Protein AF-A0A8H4XRW8-F1 (afdb_monomer_lite)

Foldseek 3Di:
DDDPDPDPPCCQVPNPPHDDDDPDDPVRVVVVVVVVVVLVCLLVVLVVVVVCQVVVAQAHALVVLVVSLVSVVPNPDDRPCSVVSVVLSVVVVVLLVLLCLQLPPVLVVCVVPVVVDDDDDPVVVVVVVVLQVSQALVVLVVSLVVVVVRRHDDVSNVSSVVLNVVVVVLVVVLVVQLVDPDDDLVVLVVSLVVVVVSSHDDVSSVVSVLVSQLNVLLVVLVVCVPDAAALVRLVVSLVSNVVSVNDCPDPSSVVSVVLNVVQVVLLVVLVVLLPDPDRPLVVLVVSLVCCRVGRYHPVSSVSSVVVNVVVVVVVVVVVVLVVQCPDPDPVSHDDPVD

Radius of gyration: 47.71 Å; chains: 1; bounding box: 120×35×150 Å

Sequence (338 aa):
MYDCCNEPLEQRMLGPNHTLRYRSTNDSLSALVQKIQDRARIPEAWTEKLDKVLEDEAKPQLKVLHSLLSEGEKIPYHLPGLQDLAAFVQRCDKWVEEANNYITRKQQNRRKNEKAWRKGTSKAAQLEERDRELRRVENIRTLLSEADILSFDCPQMAALKEKTHEIEKFRLEVHLALSSNVQSATQIEELVETSRNFNVDLPEVEKLETVLQQIKWREQSRAKRGQYLTLEDVHQFIQQGEELGLTDNDPDLAHFKELRRSGEAWEAKAKELISVEAVHYVQLEALSAQASRFPVSPETLAQVEVILTKQRDAQNHIRSLYERSKDANIRKRPSYKE

pLDDT: mean 85.48, std 10.42, range [47.16, 95.88]

Structure (mmCIF, N/CA/C/O backbone):
data_AF-A0A8H4XRW8-F1
#
_entry.id   AF-A0A8H4XRW8-F1
#
loop_
_atom_site.group_PDB
_atom_site.id
_atom_site.type_symbol
_atom_site.label_atom_id
_atom_site.label_alt_id
_atom_site.label_comp_id
_atom_site.label_asym_id
_atom_site.label_entity_id
_atom_site.label_seq_id
_atom_site.pdbx_PDB_ins_code
_atom_site.Cartn_x
_atom_site.Cartn_y
_atom_site.Cartn_z
_atom_site.occupancy
_atom_site.B_iso_or_equiv
_atom_site.auth_seq_id
_atom_site.auth_comp_id
_atom_site.auth_asym_id
_atom_site.auth_atom_id
_atom_site.pdbx_PDB_model_num
ATOM 1 N N . MET A 1 1 ? -39.623 -9.429 80.983 1.00 49.41 1 MET A N 1
ATOM 2 C CA . MET A 1 1 ? -39.524 -8.015 81.395 1.00 49.41 1 MET A CA 1
ATOM 3 C C . MET A 1 1 ? -39.526 -8.046 82.910 1.00 49.41 1 MET A C 1
ATOM 5 O O . MET A 1 1 ? -40.484 -8.561 83.464 1.00 49.41 1 MET A O 1
ATOM 9 N N . TYR A 1 2 ? -38.414 -7.706 83.558 1.00 58.88 2 TYR A N 1
ATOM 10 C CA . TYR A 1 2 ? -38.358 -7.698 85.020 1.00 58.88 2 TYR A CA 1
ATOM 11 C C . TYR A 1 2 ? -38.878 -6.349 85.501 1.00 58.88 2 TYR A C 1
ATOM 13 O O . TYR A 1 2 ? -38.337 -5.314 85.110 1.00 58.88 2 TYR A O 1
ATOM 21 N N . ASP A 1 3 ? -39.932 -6.370 86.309 1.00 70.81 3 ASP A N 1
ATOM 22 C CA . ASP A 1 3 ? -40.466 -5.165 86.925 1.00 70.81 3 ASP A CA 1
ATOM 23 C C . ASP A 1 3 ? -39.493 -4.696 88.013 1.00 70.81 3 ASP A C 1
ATOM 25 O O . ASP A 1 3 ? -39.137 -5.450 88.916 1.00 70.81 3 ASP A O 1
ATOM 29 N N . CYS A 1 4 ? -39.009 -3.458 87.892 1.00 74.81 4 CYS A N 1
ATOM 30 C CA . CYS A 1 4 ? -38.024 -2.890 88.816 1.00 74.81 4 CYS A CA 1
ATOM 31 C C . CYS A 1 4 ? -38.609 -2.547 90.198 1.00 74.81 4 CYS A C 1
ATOM 33 O O . CYS A 1 4 ? -37.853 -2.440 91.161 1.00 74.81 4 CYS A O 1
ATOM 35 N N . CYS A 1 5 ? -39.934 -2.394 90.301 1.00 78.38 5 CYS A N 1
ATOM 36 C CA . CYS A 1 5 ? -40.678 -2.120 91.530 1.00 78.38 5 CYS A CA 1
ATOM 37 C C . CYS A 1 5 ? -42.187 -2.395 91.332 1.00 78.38 5 CYS A C 1
ATOM 39 O O . CYS A 1 5 ? -42.640 -2.627 90.208 1.00 78.38 5 CYS A O 1
ATOM 41 N N . ASN A 1 6 ? -42.966 -2.322 92.418 1.00 78.56 6 ASN A N 1
ATOM 42 C CA . ASN A 1 6 ? -44.425 -2.528 92.432 1.00 78.56 6 ASN A CA 1
ATOM 43 C C . ASN A 1 6 ? -45.245 -1.252 92.126 1.00 78.56 6 ASN A C 1
ATOM 45 O O . ASN A 1 6 ? -46.442 -1.212 92.407 1.00 78.56 6 ASN A O 1
ATOM 49 N N . GLU A 1 7 ? -44.627 -0.192 91.598 1.00 80.88 7 GLU A N 1
ATOM 50 C CA . GLU A 1 7 ? -45.342 1.045 91.258 1.00 80.88 7 GLU A CA 1
ATOM 51 C C . GLU A 1 7 ? -46.248 0.875 90.018 1.00 80.88 7 GLU A C 1
ATOM 53 O O . GLU A 1 7 ? -45.964 0.057 89.130 1.00 80.88 7 GLU A O 1
ATOM 58 N N . PRO A 1 8 ? -47.345 1.649 89.905 1.00 81.38 8 PRO A N 1
ATOM 59 C CA . PRO A 1 8 ? -48.178 1.659 88.705 1.00 81.38 8 PRO A CA 1
ATOM 60 C C . PRO A 1 8 ? -47.360 2.036 87.457 1.00 81.38 8 PRO A C 1
ATOM 62 O O . PRO A 1 8 ? -46.381 2.777 87.531 1.00 81.38 8 PRO A O 1
ATOM 65 N N . LEU A 1 9 ? -47.759 1.509 86.293 1.00 78.75 9 LEU A N 1
ATOM 66 C CA . LEU A 1 9 ? -47.016 1.621 85.025 1.00 78.75 9 LEU A CA 1
ATOM 67 C C . LEU A 1 9 ? -46.605 3.069 84.695 1.00 78.75 9 LEU A C 1
ATOM 69 O O . LEU A 1 9 ? -45.474 3.304 84.281 1.00 78.75 9 LEU A O 1
ATOM 73 N N . GLU A 1 10 ? -47.494 4.035 84.930 1.00 78.69 10 GLU A N 1
ATOM 74 C CA . GLU A 1 10 ? -47.227 5.458 84.692 1.00 78.69 10 GLU A CA 1
ATOM 75 C C . GLU A 1 10 ? -46.072 5.993 85.550 1.00 78.69 10 GLU A C 1
ATOM 77 O O . GLU A 1 10 ? -45.191 6.673 85.029 1.00 78.69 10 GLU A O 1
ATOM 82 N N . GLN A 1 11 ? -46.005 5.630 86.836 1.00 78.12 11 GLN A N 1
ATOM 83 C CA . GLN A 1 11 ? -44.912 6.037 87.730 1.00 78.12 11 GLN A CA 1
ATOM 84 C C . GLN A 1 11 ? -43.590 5.326 87.397 1.00 78.12 11 GLN A C 1
ATOM 86 O O . GLN A 1 11 ? -42.517 5.915 87.524 1.00 78.12 11 GLN A O 1
ATOM 91 N N . ARG A 1 12 ? -43.650 4.102 86.859 1.00 75.94 12 ARG A N 1
ATOM 92 C CA . ARG A 1 12 ? -42.460 3.379 86.373 1.00 75.94 12 ARG A CA 1
ATOM 93 C C . ARG A 1 12 ? -41.896 3.937 85.067 1.00 75.94 12 ARG A C 1
ATOM 95 O O . ARG A 1 12 ? -40.693 3.849 84.841 1.00 75.94 12 ARG A O 1
ATOM 102 N N . MET A 1 13 ? -42.749 4.491 84.204 1.00 74.75 13 MET A N 1
ATOM 103 C CA . MET A 1 13 ? -42.349 5.028 82.897 1.00 74.75 13 MET A CA 1
ATOM 104 C C . MET A 1 13 ? -41.996 6.523 82.943 1.00 74.75 13 MET A C 1
ATOM 106 O O . MET A 1 13 ? -41.146 6.958 82.171 1.00 74.75 13 MET A O 1
ATOM 110 N N . LEU A 1 14 ? -42.644 7.301 83.821 1.00 78.31 14 LEU A N 1
ATOM 111 C CA . LEU A 1 14 ? -42.563 8.772 83.861 1.00 78.31 14 LEU A CA 1
ATOM 112 C C . LEU A 1 14 ? -42.177 9.340 85.241 1.00 78.31 14 LEU A C 1
ATOM 114 O O . LEU A 1 14 ? -42.082 10.557 85.396 1.00 78.31 14 LEU A O 1
ATOM 118 N N . GLY A 1 15 ? -41.987 8.493 86.257 1.00 77.69 15 GLY A N 1
ATOM 119 C CA . GLY A 1 15 ? -41.656 8.928 87.614 1.00 77.69 15 GLY A CA 1
ATOM 120 C C . GLY A 1 15 ? -40.193 9.368 87.787 1.00 77.69 15 GLY A C 1
ATOM 121 O O . GLY A 1 15 ? -39.314 8.940 87.039 1.00 77.69 15 GLY A O 1
ATOM 122 N N . PRO A 1 16 ? -39.895 10.183 88.815 1.00 77.50 16 PRO A N 1
ATOM 123 C CA . PRO A 1 16 ? -38.578 10.801 89.009 1.00 77.50 16 PRO A CA 1
ATOM 124 C C . PRO A 1 16 ? -37.474 9.828 89.465 1.00 77.50 16 PRO A C 1
ATOM 126 O O . PRO A 1 16 ? -36.297 10.171 89.391 1.00 77.50 16 PRO A O 1
ATOM 129 N N . ASN A 1 17 ? -37.836 8.625 89.929 1.00 80.31 17 ASN A N 1
ATOM 130 C CA . ASN A 1 17 ? -36.909 7.659 90.539 1.00 80.31 17 ASN A CA 1
ATOM 131 C C . ASN A 1 17 ? -36.501 6.504 89.605 1.00 80.31 17 ASN A C 1
ATOM 133 O O . ASN A 1 17 ? -35.812 5.579 90.035 1.00 80.31 17 ASN A O 1
ATOM 137 N N . HIS A 1 18 ? -36.907 6.542 88.332 1.00 77.31 18 HIS A N 1
ATOM 138 C CA . HIS A 1 18 ? -36.639 5.484 87.359 1.00 77.31 18 HIS A CA 1
ATOM 139 C C . HIS A 1 18 ? -35.757 5.998 86.218 1.00 77.31 18 HIS A C 1
ATOM 141 O O . HIS A 1 18 ? -35.935 7.105 85.718 1.00 77.31 18 HIS A O 1
ATOM 147 N N . THR A 1 19 ? -34.785 5.186 85.789 1.00 78.88 19 THR A N 1
ATOM 148 C CA . THR A 1 19 ? -33.910 5.514 84.653 1.00 78.88 19 THR A CA 1
ATOM 149 C C . THR A 1 19 ? -34.018 4.444 83.576 1.00 78.88 19 THR A C 1
ATOM 151 O O . THR A 1 19 ? -33.804 3.258 83.830 1.00 78.88 19 THR A O 1
ATOM 154 N N . LEU A 1 20 ? -34.339 4.861 82.349 1.00 78.31 20 LEU A N 1
ATOM 155 C CA . LEU A 1 20 ? -34.349 3.971 81.193 1.00 78.31 20 LEU A CA 1
ATOM 156 C C . LEU A 1 20 ? -32.928 3.837 80.644 1.00 78.31 20 LEU A C 1
ATOM 158 O O . LEU A 1 20 ? -32.381 4.768 80.057 1.00 78.31 20 LEU A O 1
ATOM 162 N N . ARG A 1 21 ? -32.338 2.652 80.799 1.00 82.25 21 ARG A N 1
ATOM 163 C CA . ARG A 1 21 ? -31.080 2.301 80.135 1.00 82.25 21 ARG A CA 1
ATOM 164 C C . ARG A 1 21 ? -31.392 1.551 78.852 1.00 82.25 21 ARG A C 1
ATOM 166 O O . ARG A 1 21 ? -31.743 0.375 78.891 1.00 82.25 21 ARG A O 1
ATOM 173 N N . TYR A 1 22 ? -31.255 2.226 77.721 1.00 83.44 22 TYR A N 1
ATOM 174 C CA . TYR A 1 22 ? -31.347 1.598 76.410 1.00 83.44 22 TYR A CA 1
ATOM 175 C C . TYR A 1 22 ? -29.963 1.525 75.762 1.00 83.44 22 TYR A C 1
ATOM 177 O O . TYR A 1 22 ? -29.087 2.349 76.017 1.00 83.44 22 TYR A O 1
ATOM 185 N N . ARG A 1 23 ? -29.760 0.504 74.926 1.00 89.25 23 ARG A N 1
ATOM 186 C CA . ARG A 1 23 ? -28.495 0.287 74.209 1.00 89.25 23 ARG A CA 1
ATOM 187 C C . ARG A 1 23 ? -28.361 1.180 72.970 1.00 89.25 23 ARG A C 1
ATOM 189 O O . ARG A 1 23 ? -27.250 1.553 72.609 1.00 89.25 23 ARG A O 1
ATOM 196 N N . SER A 1 24 ? -29.477 1.491 72.312 1.00 89.19 24 SER A N 1
ATOM 197 C CA . SER A 1 24 ? -29.525 2.222 71.040 1.00 89.19 24 SER A CA 1
ATOM 198 C C . SER A 1 24 ? -30.788 3.079 70.976 1.00 89.19 24 SER A C 1
ATOM 200 O O . SER A 1 24 ? -31.850 2.625 71.400 1.00 89.19 24 SER A O 1
ATOM 202 N N . THR A 1 25 ? -30.676 4.312 70.476 1.00 92.44 25 THR A N 1
ATOM 203 C CA . THR A 1 25 ? -31.840 5.168 70.200 1.00 92.44 25 THR A CA 1
ATOM 204 C C . THR A 1 25 ? -32.598 4.651 68.980 1.00 92.44 25 THR A C 1
ATOM 206 O O . THR A 1 25 ? -32.014 3.981 68.122 1.00 92.44 25 THR A O 1
ATOM 209 N N . ASN A 1 26 ? -33.874 5.018 68.852 1.00 91.31 26 ASN A N 1
ATOM 210 C CA . ASN A 1 26 ? -34.657 4.688 67.662 1.00 91.31 26 ASN A CA 1
ATOM 211 C C . ASN A 1 26 ? -34.016 5.257 66.380 1.00 91.31 26 ASN A C 1
ATOM 213 O O . ASN A 1 26 ? -33.908 4.549 65.386 1.00 91.31 26 ASN A O 1
ATOM 217 N N . ASP A 1 27 ? -33.472 6.477 66.434 1.00 94.00 27 ASP A N 1
ATOM 218 C CA . ASP A 1 27 ? -32.763 7.094 65.301 1.00 94.00 27 ASP A CA 1
ATOM 219 C C . ASP A 1 27 ? -31.518 6.299 64.890 1.00 94.00 27 ASP A C 1
ATOM 221 O O . ASP A 1 27 ? -31.265 6.096 63.703 1.00 94.00 27 ASP A O 1
ATOM 225 N N . SER A 1 28 ? -30.752 5.795 65.867 1.00 93.12 28 SER A N 1
ATOM 226 C CA . SER A 1 28 ? -29.572 4.970 65.586 1.00 93.12 28 SER A CA 1
ATOM 227 C C . SER A 1 28 ? -29.936 3.624 64.954 1.00 93.12 28 SER A C 1
ATOM 229 O O . SER A 1 28 ? -29.202 3.138 64.093 1.00 93.12 28 SER A O 1
ATOM 231 N N . LEU A 1 29 ? -31.083 3.048 65.334 1.00 93.62 29 LEU A N 1
ATOM 232 C CA . LEU A 1 29 ? -31.613 1.828 64.728 1.00 93.62 29 LEU A CA 1
ATOM 233 C C . LEU A 1 29 ? -32.075 2.088 63.293 1.00 93.62 29 LEU A C 1
ATOM 235 O O . LEU A 1 29 ? -31.667 1.356 62.396 1.00 93.62 29 LEU A O 1
ATOM 239 N N . SER A 1 30 ? -32.838 3.157 63.056 1.00 94.88 30 SER A N 1
ATOM 240 C CA . SER A 1 30 ? -33.273 3.556 61.711 1.00 94.88 30 SER A CA 1
ATOM 241 C C . SER A 1 30 ? -32.083 3.803 60.780 1.00 94.88 30 SER A C 1
ATOM 243 O O . SER A 1 30 ? -32.052 3.294 59.662 1.00 94.88 30 SER A O 1
ATOM 245 N N . ALA A 1 31 ? -31.051 4.504 61.259 1.00 95.19 31 ALA A N 1
ATOM 246 C CA . ALA A 1 31 ? -29.832 4.742 60.489 1.00 95.19 31 ALA A CA 1
ATOM 247 C C . ALA A 1 31 ? -29.057 3.447 60.182 1.00 95.19 31 ALA A C 1
ATOM 249 O O . ALA A 1 31 ? -28.462 3.321 59.111 1.00 95.19 31 ALA A O 1
ATOM 250 N N . LEU A 1 32 ? -29.045 2.479 61.105 1.00 94.75 32 LEU A N 1
ATOM 251 C CA . LEU A 1 32 ? -28.416 1.177 60.878 1.00 94.75 32 LEU A CA 1
ATOM 252 C C . LEU A 1 32 ? -29.187 0.355 59.839 1.00 94.75 32 LEU A C 1
ATOM 254 O O . LEU A 1 32 ? -28.570 -0.212 58.940 1.00 94.75 32 LEU A O 1
ATOM 258 N N . VAL A 1 33 ? -30.518 0.319 59.944 1.00 95.81 33 VAL A N 1
ATOM 259 C CA . VAL A 1 33 ? -31.386 -0.372 58.981 1.00 95.81 33 VAL A CA 1
ATOM 260 C C . VAL A 1 33 ? -31.193 0.208 57.586 1.00 95.81 33 VAL A C 1
ATOM 262 O O . VAL A 1 33 ? -30.964 -0.562 56.656 1.00 95.81 33 VAL A O 1
ATOM 265 N N . GLN A 1 34 ? -31.177 1.538 57.450 1.00 95.25 34 GLN A N 1
ATOM 266 C CA . GLN A 1 34 ? -30.945 2.189 56.162 1.00 95.25 34 GLN A CA 1
ATOM 267 C C . GLN A 1 34 ? -29.599 1.774 55.556 1.00 95.25 34 GLN A C 1
ATOM 269 O O . GLN A 1 34 ? -29.551 1.342 54.413 1.00 95.25 34 GLN A O 1
ATOM 274 N N . LYS A 1 35 ? -28.514 1.787 56.342 1.00 95.38 35 LYS A N 1
ATOM 275 C CA . LYS A 1 35 ? -27.188 1.352 55.863 1.00 95.38 35 LYS A CA 1
ATOM 276 C C . LYS A 1 35 ? -27.170 -0.098 55.377 1.00 95.38 35 LYS A C 1
ATOM 278 O O . LYS A 1 35 ? -26.479 -0.410 54.408 1.00 95.38 35 LYS A O 1
ATOM 283 N N . ILE A 1 36 ? -27.883 -0.991 56.064 1.00 95.00 36 ILE A N 1
ATOM 284 C CA . ILE A 1 36 ? -27.979 -2.402 55.668 1.00 95.00 36 ILE A CA 1
ATOM 285 C C . ILE A 1 36 ? -28.791 -2.528 54.378 1.00 95.00 36 ILE A C 1
ATOM 287 O O . ILE A 1 36 ? -28.358 -3.233 53.470 1.00 95.00 36 ILE A O 1
ATOM 291 N N . GLN A 1 37 ? -29.921 -1.825 54.276 1.00 94.62 37 GLN A N 1
ATOM 292 C CA . GLN A 1 37 ? -30.753 -1.799 53.073 1.00 94.62 37 GLN A CA 1
ATOM 293 C C . GLN A 1 37 ? -29.984 -1.249 51.868 1.00 94.62 37 GLN A C 1
ATOM 295 O O . GLN A 1 37 ? -29.964 -1.893 50.823 1.00 94.62 37 GLN A O 1
ATOM 300 N N . ASP A 1 38 ? -29.272 -0.132 52.030 1.00 93.31 38 ASP A N 1
ATOM 301 C CA . ASP A 1 38 ? -28.451 0.467 50.974 1.00 93.31 38 ASP A CA 1
ATOM 302 C C . ASP A 1 38 ? -27.386 -0.516 50.474 1.00 93.31 38 ASP A C 1
ATOM 304 O O . ASP A 1 38 ? -27.158 -0.632 49.272 1.00 93.31 38 ASP A O 1
ATOM 308 N N . ARG A 1 39 ? -26.748 -1.268 51.385 1.00 92.19 39 ARG A N 1
ATOM 309 C CA . ARG A 1 39 ? -25.746 -2.283 51.026 1.00 92.19 39 ARG A CA 1
ATOM 310 C C . ARG A 1 39 ? -26.374 -3.497 50.342 1.00 92.19 39 ARG A C 1
ATOM 312 O O . ARG A 1 39 ? -25.786 -4.013 49.394 1.00 92.19 39 ARG A O 1
ATOM 319 N N . ALA A 1 40 ? -27.528 -3.951 50.824 1.00 91.94 40 ALA A N 1
ATOM 320 C CA . ALA A 1 40 ? -28.250 -5.093 50.272 1.00 91.94 40 ALA A CA 1
ATOM 321 C C . ALA A 1 40 ? -28.805 -4.805 48.870 1.00 91.94 40 ALA A C 1
ATOM 323 O O . ALA A 1 40 ? -28.846 -5.712 48.049 1.00 91.94 40 ALA A O 1
ATOM 324 N N . ARG A 1 41 ? -29.152 -3.545 48.576 1.00 94.44 41 ARG A N 1
ATOM 325 C CA . ARG A 1 41 ? -29.683 -3.115 47.276 1.00 94.44 41 ARG A CA 1
ATOM 326 C C . ARG A 1 41 ? -28.618 -2.985 46.179 1.00 94.44 41 ARG A C 1
ATOM 328 O O . ARG A 1 41 ? -28.966 -2.853 45.013 1.00 94.44 41 ARG A O 1
ATOM 335 N N . ILE A 1 42 ? -27.321 -3.030 46.499 1.00 93.94 42 ILE A N 1
ATOM 336 C CA . ILE A 1 42 ? -26.246 -2.829 45.505 1.00 93.94 42 ILE A CA 1
ATOM 337 C C . ILE A 1 42 ? -26.359 -3.772 44.283 1.00 93.94 42 ILE A C 1
ATOM 339 O O . ILE A 1 42 ? -26.274 -3.264 43.165 1.00 93.94 42 ILE A O 1
ATOM 343 N N . PRO A 1 43 ? -26.564 -5.098 44.438 1.00 93.94 43 PRO A N 1
ATOM 344 C CA . PRO A 1 43 ? -26.755 -6.006 43.303 1.00 93.94 43 PRO A CA 1
ATOM 345 C C . PRO A 1 43 ? -27.981 -5.672 42.443 1.00 93.94 43 PRO A C 1
ATOM 347 O O . PRO A 1 43 ? -27.899 -5.681 41.216 1.00 93.94 43 PRO A O 1
ATOM 350 N N . GLU A 1 44 ? -29.107 -5.348 43.084 1.00 93.50 44 GLU A N 1
ATOM 351 C CA . GLU A 1 44 ? -30.359 -4.987 42.406 1.00 93.50 44 GLU A CA 1
ATOM 352 C C . GLU A 1 44 ? -30.183 -3.690 41.613 1.00 93.50 44 GLU A C 1
ATOM 354 O O . GLU A 1 44 ? -30.469 -3.650 40.423 1.00 93.50 44 GLU A O 1
ATOM 359 N N . ALA A 1 45 ? -29.600 -2.664 42.237 1.00 94.06 45 ALA A N 1
ATOM 360 C CA . ALA A 1 45 ? -29.334 -1.380 41.598 1.00 94.06 45 ALA A CA 1
ATOM 361 C C . ALA A 1 45 ? -28.369 -1.497 40.406 1.00 94.06 45 ALA A C 1
ATOM 363 O O . ALA A 1 45 ? -28.510 -0.769 39.425 1.00 94.06 45 ALA A O 1
ATOM 364 N N . TRP A 1 46 ? -27.383 -2.399 40.471 1.00 95.88 46 TRP A N 1
ATOM 365 C CA . TRP A 1 46 ? -26.502 -2.674 39.333 1.00 95.88 46 TRP A CA 1
ATOM 366 C C . TRP A 1 46 ? -27.256 -3.344 38.179 1.00 95.88 46 TRP A C 1
ATOM 368 O O . TRP A 1 46 ? -27.073 -2.949 37.030 1.00 95.88 46 TRP A O 1
ATOM 378 N N . THR A 1 47 ? -28.132 -4.304 38.486 1.00 93.56 47 THR A N 1
ATOM 379 C CA . THR A 1 47 ? -28.948 -5.008 37.482 1.00 93.56 47 THR A CA 1
ATOM 380 C C . THR A 1 47 ? -29.921 -4.040 36.806 1.00 93.56 47 THR A C 1
ATOM 382 O O . THR A 1 47 ? -29.914 -3.932 35.587 1.00 93.56 47 THR A O 1
ATOM 385 N N . GLU A 1 48 ? -30.642 -3.226 37.589 1.00 93.88 48 GLU A N 1
ATOM 386 C CA . GLU A 1 48 ? -31.515 -2.155 37.079 1.00 93.88 48 GLU A CA 1
ATOM 387 C C . GLU A 1 48 ? -30.751 -1.188 36.160 1.00 93.88 48 GLU A C 1
ATOM 389 O O . GLU A 1 48 ? -31.268 -0.734 35.141 1.00 93.88 48 GLU A O 1
ATOM 394 N N . LYS A 1 49 ? -29.501 -0.859 36.511 1.00 93.75 49 LYS A N 1
ATOM 395 C CA . LYS A 1 49 ? -28.651 0.018 35.699 1.00 93.75 49 LYS A CA 1
ATOM 396 C C . LYS A 1 49 ? -28.223 -0.649 34.390 1.00 93.75 49 LYS A C 1
ATOM 398 O O . LYS A 1 49 ? -28.174 0.039 33.373 1.00 93.75 49 LYS A O 1
ATOM 403 N N . LEU A 1 50 ? -27.897 -1.943 34.408 1.00 93.19 50 LEU A N 1
ATOM 404 C CA . LEU A 1 50 ? -27.567 -2.707 33.205 1.00 93.19 50 LEU A CA 1
ATOM 405 C C . LEU A 1 50 ? -28.771 -2.773 32.263 1.00 93.19 50 LEU A C 1
ATOM 407 O O . LEU A 1 50 ? -28.639 -2.392 31.103 1.00 93.19 50 LEU A O 1
ATOM 411 N N . ASP A 1 51 ? -29.931 -3.180 32.775 1.00 92.06 51 ASP A N 1
ATOM 412 C CA . ASP A 1 51 ? -31.165 -3.297 31.995 1.00 92.06 51 ASP A CA 1
ATOM 413 C C . ASP A 1 51 ? -31.533 -1.955 31.366 1.00 92.06 51 ASP A C 1
ATOM 415 O O . ASP A 1 51 ? -31.744 -1.868 30.160 1.00 92.06 51 ASP A O 1
ATOM 419 N N . LYS A 1 52 ? -31.466 -0.876 32.151 1.00 93.31 52 LYS A N 1
ATOM 420 C CA . LYS A 1 52 ? -31.730 0.472 31.653 1.00 93.31 52 LYS A CA 1
ATOM 421 C C . LYS A 1 52 ? -30.798 0.882 30.511 1.00 93.31 52 LYS A C 1
ATOM 423 O O . LYS A 1 52 ? -31.254 1.475 29.543 1.00 93.31 52 LYS A O 1
ATOM 428 N N . VAL A 1 53 ? -29.500 0.581 30.600 1.00 92.12 53 VAL A N 1
ATOM 429 C CA . VAL A 1 53 ? -28.549 0.895 29.517 1.00 92.12 53 VAL A CA 1
ATOM 430 C C . VAL A 1 53 ? -28.875 0.105 28.248 1.00 92.12 53 VAL A C 1
ATOM 432 O O . VAL A 1 53 ? -28.764 0.652 27.154 1.00 92.12 53 VAL A O 1
ATOM 435 N N . LEU A 1 54 ? -29.288 -1.156 28.385 1.00 89.38 54 LEU A N 1
ATOM 436 C CA . LEU A 1 54 ? -29.657 -2.007 27.253 1.00 89.38 54 LEU A CA 1
ATOM 437 C C . LEU A 1 54 ? -31.018 -1.629 26.637 1.00 89.38 54 LEU A C 1
ATOM 439 O O . LEU A 1 54 ? -31.216 -1.834 25.441 1.00 89.38 54 LEU A O 1
ATOM 443 N N . GLU A 1 55 ? -31.941 -1.080 27.428 1.00 90.44 55 GLU A N 1
ATOM 444 C CA . GLU A 1 55 ? -33.245 -0.583 26.968 1.00 90.44 55 GLU A CA 1
ATOM 445 C C . GLU A 1 55 ? -33.151 0.801 26.305 1.00 90.44 55 GLU A C 1
ATOM 447 O O . GLU A 1 55 ? -33.765 1.023 25.260 1.00 90.44 55 GLU A O 1
ATOM 452 N N . ASP A 1 56 ? -32.382 1.723 26.896 1.00 89.50 56 ASP A N 1
ATOM 453 C CA . ASP A 1 56 ? -32.257 3.107 26.421 1.00 89.50 56 ASP A CA 1
ATOM 454 C C . ASP A 1 56 ? -31.391 3.202 25.146 1.00 89.50 56 ASP A C 1
ATOM 456 O O . ASP A 1 56 ? -31.662 4.025 24.266 1.00 89.50 56 ASP A O 1
ATOM 460 N N . GLU A 1 57 ? -30.350 2.367 25.018 1.00 85.62 57 GLU A N 1
ATOM 461 C CA . GLU A 1 57 ? -29.401 2.405 23.901 1.00 85.62 57 GLU A CA 1
ATOM 462 C C . GLU A 1 57 ? -29.341 1.064 23.156 1.00 85.62 57 GLU A C 1
ATOM 464 O O . GLU A 1 57 ? -28.752 0.097 23.624 1.00 85.62 57 GLU A O 1
ATOM 469 N N . ALA A 1 58 ? -29.844 1.023 21.914 1.00 83.88 58 ALA A N 1
ATOM 470 C CA . ALA A 1 58 ? -29.730 -0.166 21.055 1.00 83.88 58 ALA A CA 1
ATOM 471 C C . ALA A 1 58 ? -28.270 -0.532 20.703 1.00 83.88 58 ALA A C 1
ATOM 473 O O . ALA A 1 58 ? -27.976 -1.671 20.342 1.00 83.88 58 ALA A O 1
ATOM 474 N N . LYS A 1 59 ? -27.356 0.445 20.769 1.00 88.38 59 LYS A N 1
ATOM 475 C CA . LYS A 1 59 ? -25.907 0.275 20.591 1.00 88.38 59 LYS A CA 1
ATOM 476 C C . LYS A 1 59 ? -25.186 0.997 21.731 1.00 88.38 59 LYS A C 1
ATOM 478 O O . LYS A 1 59 ? -24.738 2.127 21.530 1.00 88.38 59 LYS A O 1
ATOM 483 N N . PRO A 1 60 ? -25.097 0.383 22.922 1.00 91.56 60 PRO A N 1
ATOM 484 C CA . PRO A 1 60 ? -24.482 1.021 24.070 1.00 91.56 60 PRO A CA 1
ATOM 485 C C . PRO A 1 60 ? -23.007 1.326 23.809 1.00 91.56 60 PRO A C 1
ATOM 487 O O . PRO A 1 60 ? -22.283 0.548 23.173 1.00 91.56 60 PRO A O 1
ATOM 490 N N . GLN A 1 61 ? -22.539 2.458 24.332 1.00 93.69 61 GLN A N 1
ATOM 491 C CA . GLN A 1 61 ? -21.128 2.824 24.221 1.00 93.69 61 GLN A CA 1
ATOM 492 C C . GLN A 1 61 ? -20.241 1.811 24.957 1.00 93.69 61 GLN A C 1
ATOM 494 O O . GLN A 1 61 ? -20.433 1.542 26.146 1.00 93.69 61 GLN A O 1
ATOM 499 N N . LEU A 1 62 ? -19.178 1.330 24.302 1.00 93.88 62 LEU A N 1
ATOM 500 C CA . LEU A 1 62 ? -18.245 0.355 24.885 1.00 93.88 62 LEU A CA 1
ATOM 501 C C . LEU A 1 62 ? -17.651 0.827 26.224 1.00 93.88 62 LEU A C 1
ATOM 503 O O . LEU A 1 62 ? -17.450 0.040 27.146 1.00 93.88 62 LEU A O 1
ATOM 507 N N . LYS A 1 63 ? -17.431 2.138 26.375 1.00 94.44 63 LYS A N 1
ATOM 508 C CA . LYS A 1 63 ? -16.949 2.740 27.627 1.00 94.44 63 LYS A CA 1
ATOM 509 C C . LYS A 1 63 ? -17.935 2.566 28.792 1.00 94.44 63 LYS A C 1
ATOM 511 O O . LYS A 1 63 ? -17.500 2.372 29.926 1.00 94.44 63 LYS A O 1
ATOM 516 N N . VAL A 1 64 ? -19.239 2.645 28.525 1.00 94.44 64 VAL A N 1
ATOM 517 C CA . VAL A 1 64 ? -20.290 2.451 29.537 1.00 94.44 64 VAL A CA 1
ATOM 518 C C . VAL A 1 64 ? -20.331 0.986 29.965 1.00 94.44 64 VAL A C 1
ATOM 520 O O . VAL A 1 64 ? -20.352 0.707 31.162 1.00 94.44 64 VAL A O 1
ATOM 523 N N . LEU A 1 65 ? -20.231 0.058 29.010 1.00 94.06 65 LEU A N 1
ATOM 524 C CA . LEU A 1 65 ? -20.173 -1.381 29.286 1.00 94.06 65 LEU A CA 1
ATOM 525 C C . LEU A 1 65 ? -18.950 -1.764 30.132 1.00 94.06 65 LEU A C 1
ATOM 527 O O . LEU A 1 65 ? -19.085 -2.512 31.096 1.00 94.06 65 LEU A O 1
ATOM 531 N N . HIS A 1 66 ? -17.778 -1.186 29.843 1.00 95.62 66 HIS A N 1
ATOM 532 C CA . HIS A 1 66 ? -16.577 -1.327 30.680 1.00 95.62 66 HIS A CA 1
ATOM 533 C C . HIS A 1 66 ? -16.795 -0.826 32.114 1.00 95.62 66 HIS A C 1
ATOM 535 O O . HIS A 1 66 ? -16.367 -1.470 33.073 1.00 95.62 66 HIS A O 1
ATOM 541 N N . SER A 1 67 ? -17.483 0.310 32.283 1.00 95.75 67 SER A N 1
ATOM 542 C CA . SER A 1 67 ? -17.824 0.837 33.612 1.00 95.75 67 SER A CA 1
ATOM 543 C C . SER A 1 67 ? -18.752 -0.112 34.369 1.00 95.75 67 SER A C 1
ATOM 545 O O . SER A 1 67 ? -18.501 -0.398 35.538 1.00 95.75 67 SER A O 1
ATOM 547 N N . LEU A 1 68 ? -19.793 -0.628 33.708 1.00 94.94 68 LEU A N 1
ATOM 548 C CA . LEU A 1 68 ? -20.734 -1.585 34.293 1.00 94.94 68 LEU A CA 1
ATOM 549 C C . LEU A 1 68 ? -20.041 -2.886 34.696 1.00 94.94 68 LEU A C 1
ATOM 551 O O . LEU A 1 68 ? -20.277 -3.377 35.799 1.00 94.94 68 LEU A O 1
ATOM 555 N N . LEU A 1 69 ? -19.146 -3.403 33.853 1.00 95.69 69 LEU A N 1
ATOM 556 C CA . LEU A 1 69 ? -18.354 -4.590 34.158 1.00 95.69 69 LEU A CA 1
ATOM 557 C C . LEU A 1 69 ? -17.474 -4.363 35.398 1.00 95.69 69 LEU A C 1
ATOM 559 O O . LEU A 1 69 ? -17.542 -5.141 36.347 1.00 95.69 69 LEU A O 1
ATOM 563 N N . SER A 1 70 ? -16.730 -3.251 35.451 1.00 95.75 70 SER A N 1
ATOM 564 C CA . SER A 1 70 ? -15.874 -2.915 36.601 1.00 95.75 70 SER A CA 1
ATOM 565 C C . SER A 1 70 ? -16.661 -2.668 37.894 1.00 95.75 70 SER A C 1
ATOM 567 O O . SER A 1 70 ? -16.172 -2.955 38.988 1.00 95.75 70 SER A O 1
ATOM 569 N N . GLU A 1 71 ? -17.865 -2.098 37.800 1.00 94.75 71 GLU A N 1
ATOM 570 C CA . GLU A 1 71 ? -18.777 -1.963 38.938 1.00 94.75 71 GLU A CA 1
ATOM 571 C C . GLU A 1 71 ? -19.246 -3.338 39.426 1.00 94.75 71 GLU A C 1
ATOM 573 O O . GLU A 1 71 ? -19.168 -3.605 40.625 1.00 94.75 71 GLU A O 1
ATOM 578 N N . GLY A 1 72 ? -19.651 -4.220 38.508 1.00 93.62 72 GLY A N 1
ATOM 579 C CA . GLY A 1 72 ? -20.128 -5.570 38.807 1.00 93.62 72 GLY A CA 1
ATOM 580 C C . GLY A 1 72 ? -19.066 -6.456 39.461 1.00 93.62 72 GLY A C 1
ATOM 581 O O . GLY A 1 72 ? -19.339 -7.103 40.467 1.00 93.62 72 GLY A O 1
ATOM 582 N N . GLU A 1 73 ? -17.824 -6.416 38.971 1.00 94.00 73 GLU A N 1
ATOM 583 C CA . GLU A 1 73 ? -16.692 -7.176 39.530 1.00 94.00 73 GLU A CA 1
ATOM 584 C C . GLU A 1 73 ? -16.338 -6.786 40.977 1.00 94.00 73 GLU A C 1
ATOM 586 O O . GLU A 1 73 ? -15.777 -7.588 41.724 1.00 94.00 73 GLU A O 1
ATOM 591 N N . LYS A 1 74 ? -16.663 -5.557 41.400 1.00 94.31 74 LYS A N 1
ATOM 592 C CA . LYS A 1 74 ? -16.417 -5.072 42.772 1.00 94.31 74 LYS A CA 1
ATOM 593 C C . LYS A 1 74 ? -17.497 -5.501 43.759 1.00 94.31 74 LYS A C 1
ATOM 595 O O . LYS A 1 74 ? -17.310 -5.338 44.969 1.00 94.31 74 LYS A O 1
ATOM 600 N N . ILE A 1 75 ? -18.636 -5.987 43.274 1.00 93.06 75 ILE A N 1
ATOM 601 C CA . ILE A 1 75 ? -19.748 -6.408 44.118 1.00 93.06 75 ILE A CA 1
ATOM 602 C C . ILE A 1 75 ? -19.435 -7.827 44.621 1.00 93.06 75 ILE A C 1
ATOM 604 O O . ILE A 1 75 ? -19.326 -8.749 43.818 1.00 93.06 75 ILE A O 1
ATOM 608 N N . PRO A 1 76 ? -19.291 -8.047 45.944 1.00 89.06 76 PRO A N 1
ATOM 609 C CA . PRO A 1 76 ? -18.954 -9.355 46.505 1.00 89.06 76 PRO A CA 1
ATOM 610 C C . PRO A 1 76 ? -20.196 -10.263 46.575 1.00 89.06 76 PRO A C 1
ATOM 612 O O . PRO A 1 76 ? -20.577 -10.736 47.644 1.00 89.06 76 PRO A O 1
ATOM 615 N N . TYR A 1 77 ? -20.873 -10.443 45.443 1.00 90.12 77 TYR A N 1
ATOM 616 C CA . TYR A 1 77 ? -22.090 -11.234 45.287 1.00 90.12 77 TYR A CA 1
ATOM 617 C C . TYR A 1 77 ? -22.173 -11.776 43.855 1.00 90.12 77 TYR A C 1
ATOM 619 O O . TYR A 1 77 ? -21.630 -11.181 42.927 1.00 90.12 77 TYR A O 1
ATOM 627 N N . HIS A 1 78 ? -22.849 -12.910 43.664 1.00 90.50 78 HIS A N 1
ATOM 628 C CA . HIS A 1 78 ? -23.055 -13.459 42.328 1.00 90.50 78 HIS A CA 1
ATOM 6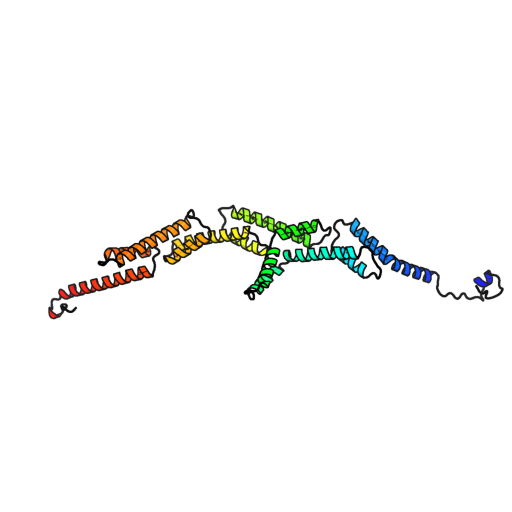29 C C . HIS A 1 78 ? -24.108 -12.641 41.574 1.00 90.50 78 HIS A C 1
ATOM 631 O O . HIS A 1 78 ? -25.283 -12.660 41.930 1.00 90.50 78 HIS A O 1
ATOM 637 N N . LEU A 1 79 ? -23.681 -11.947 40.522 1.00 92.00 79 LEU A N 1
ATOM 638 C CA . LEU A 1 79 ? -24.557 -11.181 39.643 1.00 92.00 79 LEU A CA 1
ATOM 639 C C . LEU A 1 79 ? -24.898 -12.008 38.393 1.00 92.00 79 LEU A C 1
ATOM 641 O O . LEU A 1 79 ? -23.990 -12.308 37.607 1.00 92.00 79 LEU A O 1
ATOM 645 N N . PRO A 1 80 ? -26.174 -12.381 38.182 1.00 89.31 80 PRO A N 1
ATOM 646 C CA . PRO A 1 80 ? -26.617 -12.978 36.925 1.00 89.31 80 PRO A CA 1
ATOM 647 C C . PRO A 1 80 ? -26.301 -12.047 35.742 1.00 89.31 80 PRO A C 1
ATOM 649 O O . PRO A 1 80 ? -26.442 -10.834 35.856 1.00 89.31 80 PRO A O 1
ATOM 652 N N . GLY A 1 81 ? -25.831 -12.597 34.619 1.00 88.88 81 GLY A N 1
ATOM 653 C CA . GLY A 1 81 ? -25.497 -11.819 33.415 1.00 88.88 81 GLY A CA 1
ATOM 654 C C . GLY A 1 81 ? -24.139 -11.099 33.434 1.00 88.88 81 GLY A C 1
ATOM 655 O O . GLY A 1 81 ? -23.666 -10.680 32.380 1.00 88.88 81 GLY A O 1
ATOM 656 N N . LEU A 1 82 ? -23.439 -11.014 34.577 1.00 92.88 82 LEU A N 1
ATOM 657 C CA . LEU A 1 82 ? -22.102 -10.395 34.639 1.00 92.88 82 LEU A CA 1
ATOM 658 C C . LEU A 1 82 ? -21.076 -11.129 33.759 1.00 92.88 82 LEU A C 1
ATOM 660 O O . LEU A 1 82 ? -20.248 -10.492 33.111 1.00 92.88 82 LEU A O 1
ATOM 664 N N . GLN A 1 83 ? -21.138 -12.464 33.711 1.00 92.62 83 GLN A N 1
ATOM 665 C CA . GLN A 1 83 ? -20.260 -13.267 32.848 1.00 92.62 83 GLN A CA 1
ATOM 666 C C . GLN A 1 83 ? -20.558 -13.044 31.361 1.00 92.62 83 GLN A C 1
ATOM 668 O O . GLN A 1 83 ? -19.627 -12.958 30.559 1.00 92.62 83 GLN A O 1
ATOM 673 N N . ASP A 1 84 ? -21.833 -12.899 30.999 1.00 93.31 84 ASP A N 1
ATOM 674 C CA . ASP A 1 84 ? -22.247 -12.625 29.622 1.00 93.31 84 ASP A CA 1
ATOM 675 C C . ASP A 1 84 ? -21.800 -11.225 29.186 1.00 93.31 84 ASP A C 1
ATOM 677 O O . ASP A 1 84 ? -21.256 -11.065 28.090 1.00 93.31 84 ASP A O 1
ATOM 681 N N . LEU A 1 85 ? -21.934 -10.229 30.073 1.00 93.81 85 LEU A N 1
ATOM 682 C CA . LEU A 1 85 ? -21.399 -8.883 29.866 1.00 93.81 85 LEU A CA 1
ATOM 683 C C . LEU A 1 85 ? -19.877 -8.918 29.682 1.00 93.81 85 LEU A C 1
ATOM 685 O O . LEU A 1 85 ? -19.369 -8.312 28.741 1.00 93.81 85 LEU A O 1
ATOM 689 N N . ALA A 1 86 ? -19.150 -9.658 30.523 1.00 94.81 86 ALA A N 1
ATOM 690 C CA . ALA A 1 86 ? -17.699 -9.806 30.404 1.00 94.81 86 ALA A CA 1
ATOM 691 C C . ALA A 1 86 ? -17.295 -10.422 29.053 1.00 94.81 86 ALA A C 1
ATOM 693 O O . ALA A 1 86 ? -16.414 -9.904 28.365 1.00 94.81 86 ALA A O 1
ATOM 694 N N . ALA A 1 87 ? -17.974 -11.494 28.632 1.00 95.12 87 ALA A N 1
ATOM 695 C CA . ALA A 1 87 ? -17.732 -12.143 27.347 1.00 95.12 87 ALA A CA 1
ATOM 696 C C . ALA A 1 87 ? -18.093 -11.240 26.154 1.00 95.12 87 ALA A C 1
ATOM 698 O O . ALA A 1 87 ? -17.435 -11.286 25.111 1.00 95.12 87 ALA A O 1
ATOM 699 N N . PHE A 1 88 ? -19.134 -10.413 26.279 1.00 93.94 88 PHE A N 1
ATOM 700 C CA . PHE A 1 88 ? -19.499 -9.425 25.267 1.00 93.94 88 PHE A CA 1
ATOM 701 C C . PHE A 1 88 ? -18.452 -8.315 25.154 1.00 93.94 88 PHE A C 1
ATOM 703 O O . PHE A 1 88 ? -17.928 -8.099 24.063 1.00 93.94 88 PHE A O 1
ATOM 710 N N . VAL A 1 89 ? -18.076 -7.686 26.272 1.00 95.00 89 VAL A N 1
ATOM 711 C CA . VAL A 1 89 ? -17.037 -6.645 26.319 1.00 95.00 89 VAL A CA 1
ATOM 712 C C . VAL A 1 89 ? -15.722 -7.165 25.739 1.00 95.00 89 VAL A C 1
ATOM 714 O O . VAL A 1 89 ? -15.131 -6.503 24.893 1.00 95.00 89 VAL A O 1
ATOM 717 N N . GLN A 1 90 ? -15.322 -8.396 26.074 1.00 95.31 90 GLN A N 1
ATOM 718 C CA . GLN A 1 90 ? -14.119 -9.015 25.514 1.00 95.31 90 GLN A CA 1
ATOM 719 C C . GLN A 1 90 ? -14.183 -9.182 23.985 1.00 95.31 90 GLN A C 1
ATOM 721 O O . GLN A 1 90 ? -13.164 -9.045 23.306 1.00 95.31 90 GLN A O 1
ATOM 726 N N . ARG A 1 91 ? -15.354 -9.502 23.415 1.00 94.19 91 ARG A N 1
ATOM 727 C CA . ARG A 1 91 ? -15.528 -9.563 21.952 1.00 94.19 91 ARG A CA 1
ATOM 728 C C . ARG A 1 91 ? -15.410 -8.177 21.320 1.00 94.19 91 ARG A C 1
ATOM 730 O O . ARG A 1 91 ? -14.714 -8.040 20.319 1.00 94.19 91 ARG A O 1
ATOM 737 N N . CYS A 1 92 ? -16.019 -7.162 21.927 1.00 93.88 92 CYS A N 1
ATOM 738 C CA . CYS A 1 92 ? -15.906 -5.780 21.466 1.00 93.88 92 CYS A CA 1
ATOM 739 C C . CYS A 1 92 ? -14.459 -5.267 21.543 1.00 93.88 92 CYS A C 1
ATOM 741 O O . CYS A 1 92 ? -13.992 -4.614 20.615 1.00 93.88 92 CYS A O 1
ATOM 743 N N . ASP A 1 93 ? -13.717 -5.608 22.599 1.00 93.88 93 ASP A N 1
ATOM 744 C CA . ASP A 1 93 ? -12.306 -5.236 22.736 1.00 93.88 93 ASP A CA 1
ATOM 745 C C . ASP A 1 93 ? -11.438 -5.880 21.650 1.00 93.88 93 ASP A C 1
ATOM 747 O O . ASP A 1 93 ? -10.617 -5.194 21.045 1.00 93.88 93 ASP A O 1
ATOM 751 N N . LYS A 1 94 ? -11.658 -7.166 21.334 1.00 93.50 94 LYS A N 1
ATOM 752 C CA . LYS A 1 94 ? -10.976 -7.836 20.211 1.00 93.50 94 LYS A CA 1
ATOM 753 C C . LYS A 1 94 ? -11.241 -7.122 18.890 1.00 93.50 94 LYS A C 1
ATOM 755 O O . LYS A 1 94 ? -10.307 -6.847 18.142 1.00 93.50 94 LYS A O 1
ATOM 760 N N . TRP A 1 95 ? -12.497 -6.760 18.638 1.00 94.56 95 TRP A N 1
ATOM 761 C CA . TRP A 1 95 ? -12.862 -5.983 17.458 1.00 94.56 95 TRP A CA 1
ATOM 762 C C . TRP A 1 95 ? -12.123 -4.633 17.419 1.00 94.56 95 TRP A C 1
ATOM 764 O O . TRP A 1 95 ? -11.566 -4.249 16.391 1.00 94.56 95 TRP A O 1
ATOM 774 N N . VAL A 1 96 ? -12.048 -3.923 18.552 1.00 93.38 96 VAL A N 1
ATOM 775 C CA . VAL A 1 96 ? -11.331 -2.641 18.664 1.00 93.38 96 VAL A CA 1
ATOM 776 C C . VAL A 1 96 ? -9.828 -2.815 18.427 1.00 93.38 96 VAL A C 1
ATOM 778 O O . VAL A 1 96 ? -9.212 -1.983 17.755 1.00 93.38 96 VAL A O 1
ATOM 781 N N . GLU A 1 97 ? -9.213 -3.877 18.948 1.00 90.75 97 GLU A N 1
ATOM 782 C CA . GLU A 1 97 ? -7.811 -4.218 18.682 1.00 90.75 97 GLU A CA 1
ATOM 783 C C . GLU A 1 97 ? -7.559 -4.456 17.189 1.00 90.75 97 GLU A C 1
ATOM 785 O O . GLU A 1 97 ? -6.584 -3.936 16.636 1.00 90.75 97 GLU A O 1
ATOM 790 N N . GLU A 1 98 ? -8.457 -5.179 16.519 1.00 89.69 98 GLU A N 1
ATOM 791 C CA . GLU A 1 98 ? -8.387 -5.401 15.077 1.00 89.69 98 GLU A CA 1
ATOM 792 C C . GLU A 1 98 ? -8.551 -4.099 14.285 1.00 89.69 98 GLU A C 1
ATOM 794 O O . GLU A 1 98 ? -7.72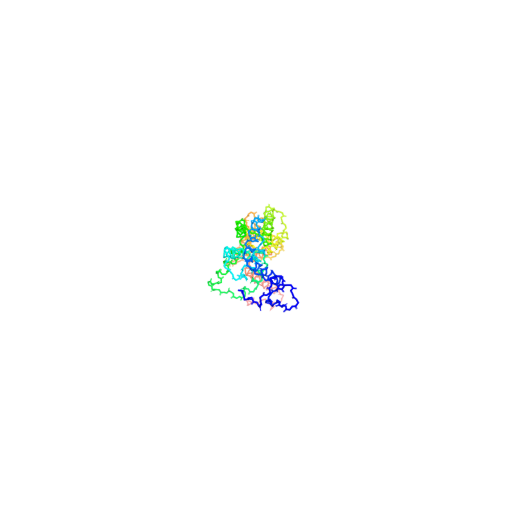4 -3.806 13.418 1.00 89.69 98 GLU A O 1
ATOM 799 N N . ALA A 1 99 ? -9.529 -3.260 14.636 1.00 90.25 99 ALA A N 1
ATOM 800 C CA . ALA A 1 99 ? -9.758 -1.963 13.998 1.00 90.25 99 ALA A CA 1
ATOM 801 C C . ALA A 1 99 ? -8.549 -1.025 14.151 1.00 90.25 99 ALA A C 1
ATOM 803 O O . ALA A 1 99 ? -8.147 -0.340 13.204 1.00 90.25 99 ALA A O 1
ATOM 804 N N . ASN A 1 100 ? -7.906 -1.033 15.321 1.00 89.50 100 ASN A N 1
ATOM 805 C CA . ASN A 1 100 ? -6.716 -0.227 15.586 1.00 89.50 100 ASN A CA 1
ATOM 806 C C . ASN A 1 100 ? -5.525 -0.596 14.690 1.00 89.50 100 ASN A C 1
ATOM 808 O O . ASN A 1 100 ? -4.696 0.280 14.420 1.00 89.50 100 ASN A O 1
ATOM 812 N N . ASN A 1 101 ? -5.437 -1.834 14.189 1.00 86.06 101 ASN A N 1
ATOM 813 C CA . ASN A 1 101 ? -4.396 -2.209 13.226 1.00 86.06 101 ASN A CA 1
ATOM 814 C C . ASN A 1 101 ? -4.523 -1.422 11.914 1.00 86.06 101 ASN A C 1
ATOM 816 O O . ASN A 1 101 ? -3.506 -1.085 11.314 1.00 86.06 101 ASN A O 1
ATOM 820 N N . TYR A 1 102 ? -5.750 -1.079 11.508 1.00 84.25 102 TYR A N 1
ATOM 821 C CA . TYR A 1 102 ? -6.016 -0.303 10.297 1.00 84.25 102 TYR A CA 1
ATOM 822 C C . TYR A 1 102 ? -6.006 1.206 10.550 1.00 84.25 102 TYR A C 1
ATOM 824 O O . TYR A 1 102 ? -5.574 1.965 9.684 1.00 84.25 102 TYR A O 1
ATOM 832 N N . ILE A 1 103 ? -6.470 1.664 11.714 1.00 85.56 103 ILE A N 1
ATOM 833 C CA . ILE A 1 103 ? -6.567 3.099 12.034 1.00 85.56 103 ILE A CA 1
ATOM 834 C C . ILE A 1 103 ? -5.197 3.678 12.415 1.00 85.56 103 ILE A C 1
ATOM 836 O O . ILE A 1 103 ? -4.848 4.792 12.020 1.00 85.56 103 ILE A O 1
ATOM 840 N N . THR A 1 104 ? -4.394 2.943 13.190 1.00 80.56 104 THR A N 1
ATOM 841 C CA . THR A 1 104 ? -3.142 3.486 13.728 1.00 80.56 104 THR A CA 1
ATOM 842 C C . THR A 1 104 ? -1.982 3.347 12.738 1.00 80.56 104 THR A C 1
ATOM 844 O O . THR A 1 104 ? -1.673 2.271 12.236 1.00 80.56 104 THR A O 1
ATOM 847 N N . ARG A 1 105 ? -1.231 4.437 12.521 1.00 62.88 105 ARG A N 1
ATOM 848 C CA . ARG A 1 105 ? -0.044 4.489 11.632 1.00 62.88 105 ARG A CA 1
ATOM 849 C C . ARG A 1 105 ? 1.136 3.602 12.074 1.00 62.88 105 ARG A C 1
ATOM 851 O O . ARG A 1 105 ? 2.189 3.599 11.433 1.00 62.88 105 ARG A O 1
ATOM 858 N N . LYS A 1 106 ? 1.013 2.856 13.182 1.00 55.84 106 LYS A N 1
ATOM 859 C CA . LYS A 1 106 ? 2.106 2.075 13.795 1.00 55.84 106 LYS A CA 1
ATOM 860 C C . LYS A 1 106 ? 2.701 1.021 12.851 1.00 55.84 106 LYS A C 1
ATOM 862 O O . LYS A 1 106 ? 3.867 0.660 13.015 1.00 55.84 106 LYS A O 1
ATOM 867 N N . GLN A 1 107 ? 1.967 0.585 11.827 1.00 54.72 107 GLN A N 1
ATOM 868 C CA . GLN A 1 107 ? 2.464 -0.373 10.835 1.00 54.72 107 GLN A CA 1
ATOM 869 C C . GLN A 1 107 ? 3.593 0.197 9.944 1.00 54.72 107 GLN A C 1
ATOM 871 O O . GLN A 1 107 ? 4.479 -0.550 9.524 1.00 54.72 107 GLN A O 1
ATOM 876 N N . GLN A 1 108 ? 3.660 1.521 9.728 1.00 49.88 108 GLN A N 1
ATOM 877 C CA . GLN A 1 108 ? 4.705 2.148 8.901 1.00 49.88 108 GLN A CA 1
ATOM 878 C C . GLN A 1 108 ? 6.106 2.033 9.530 1.00 49.88 108 GLN A C 1
ATOM 880 O O . GLN A 1 108 ? 7.090 1.795 8.825 1.00 49.88 108 GLN A O 1
ATOM 885 N N . ASN A 1 109 ? 6.214 2.144 10.861 1.00 47.16 109 ASN A N 1
ATOM 886 C CA . ASN A 1 109 ? 7.508 2.091 11.556 1.00 47.16 109 ASN A CA 1
ATOM 887 C C . ASN A 1 109 ? 8.086 0.669 11.624 1.00 47.16 109 ASN A C 1
ATOM 889 O O . ASN A 1 109 ? 9.303 0.489 11.686 1.00 47.16 109 ASN A O 1
ATOM 893 N N . ARG A 1 110 ? 7.225 -0.350 11.528 1.00 52.59 110 ARG A N 1
ATOM 894 C CA . ARG A 1 110 ? 7.651 -1.747 11.423 1.00 52.59 110 ARG A CA 1
ATOM 895 C C . ARG A 1 110 ? 8.402 -2.003 10.109 1.00 52.59 110 ARG A C 1
ATOM 897 O O . ARG A 1 110 ? 9.446 -2.642 10.131 1.00 52.59 110 ARG A O 1
ATOM 904 N N . ARG A 1 111 ? 7.968 -1.403 8.990 1.00 52.31 111 ARG A N 1
ATOM 905 C CA . ARG A 1 111 ? 8.621 -1.536 7.667 1.00 52.31 111 ARG A CA 1
ATOM 906 C C . ARG A 1 111 ? 10.067 -1.022 7.624 1.00 52.31 111 ARG A C 1
ATOM 908 O O . ARG A 1 111 ? 10.892 -1.633 6.949 1.00 52.31 111 ARG A O 1
ATOM 915 N N . LYS A 1 112 ? 10.391 0.082 8.315 1.00 50.38 112 LYS A N 1
ATOM 916 C CA . LYS A 1 112 ? 11.758 0.651 8.307 1.00 50.38 112 LYS A CA 1
ATOM 917 C C . LYS A 1 112 ? 12.754 -0.179 9.117 1.00 50.38 112 LYS A C 1
ATOM 919 O O . LYS A 1 112 ? 13.909 -0.272 8.721 1.00 50.38 112 LYS A O 1
ATOM 924 N N . ASN A 1 113 ? 12.314 -0.791 10.216 1.00 47.66 113 ASN A N 1
ATOM 925 C CA . ASN A 1 113 ? 13.207 -1.526 11.113 1.00 47.66 113 ASN A CA 1
ATOM 926 C C . ASN A 1 113 ? 13.386 -3.004 10.700 1.00 47.66 113 ASN A C 1
ATOM 928 O O . ASN A 1 113 ? 14.394 -3.631 11.004 1.00 47.66 113 ASN A O 1
ATOM 932 N N . GLU A 1 114 ? 12.422 -3.581 9.974 1.00 52.12 114 GLU A N 1
ATOM 933 C CA . GLU A 1 114 ? 12.373 -5.033 9.753 1.00 52.12 114 GLU A CA 1
ATOM 934 C C . GLU A 1 114 ? 13.078 -5.519 8.469 1.00 52.12 114 GLU A C 1
ATOM 936 O O . GLU A 1 114 ? 13.528 -6.667 8.423 1.00 52.12 114 GLU A O 1
ATOM 941 N N . LYS A 1 115 ? 13.280 -4.645 7.465 1.00 50.50 115 LYS A N 1
ATOM 942 C CA . LYS A 1 115 ? 14.091 -4.957 6.265 1.00 50.50 115 LYS A CA 1
ATOM 943 C C . LYS A 1 115 ? 15.563 -5.252 6.592 1.00 50.50 115 LYS A C 1
ATOM 945 O O . LYS A 1 115 ? 16.242 -5.883 5.790 1.00 50.50 115 LYS A O 1
ATOM 950 N N . ALA A 1 116 ? 16.046 -4.836 7.765 1.00 49.84 116 ALA A N 1
ATOM 951 C CA . ALA A 1 116 ? 17.431 -5.035 8.186 1.00 49.84 116 ALA A CA 1
ATOM 952 C C . ALA A 1 116 ? 17.733 -6.447 8.735 1.00 49.84 116 ALA A C 1
ATOM 954 O O . ALA A 1 116 ? 18.904 -6.800 8.825 1.00 49.84 116 ALA A O 1
ATOM 955 N N . TRP A 1 117 ? 16.727 -7.271 9.085 1.00 48.53 117 TRP A N 1
ATOM 956 C CA . TRP A 1 117 ? 16.973 -8.536 9.812 1.00 48.53 117 TRP A CA 1
ATOM 957 C C . TRP A 1 117 ? 16.536 -9.823 9.088 1.00 48.53 117 TRP A C 1
ATOM 959 O O . TRP A 1 117 ? 16.858 -10.922 9.532 1.00 48.53 117 TRP A O 1
ATOM 969 N N . ARG A 1 118 ? 15.779 -9.763 7.988 1.00 55.69 118 ARG A N 1
ATOM 970 C CA . ARG A 1 118 ? 14.996 -10.938 7.554 1.00 55.69 118 ARG A CA 1
ATOM 971 C C . ARG A 1 118 ? 15.480 -11.589 6.266 1.00 55.69 118 ARG A C 1
ATOM 973 O O . ARG A 1 118 ? 14.898 -11.405 5.206 1.00 55.69 118 ARG A O 1
ATOM 980 N N . LYS A 1 119 ? 16.492 -12.450 6.393 1.00 48.69 119 LYS A N 1
ATOM 981 C CA . LYS A 1 119 ? 16.728 -13.552 5.448 1.00 48.69 119 LYS A CA 1
ATOM 982 C C . LYS A 1 119 ? 16.261 -14.881 6.067 1.00 48.69 119 LYS A C 1
ATOM 984 O O . LYS A 1 119 ? 16.842 -15.342 7.041 1.00 48.69 119 LYS A O 1
ATOM 989 N N . GLY A 1 120 ? 15.240 -15.505 5.468 1.00 55.75 120 GLY A N 1
ATOM 990 C CA . GLY A 1 120 ? 15.200 -16.967 5.287 1.00 55.75 120 GLY A CA 1
ATOM 991 C C . GLY A 1 120 ? 14.606 -17.885 6.369 1.00 55.75 120 GLY A C 1
ATOM 992 O O . GLY A 1 120 ? 15.054 -19.021 6.461 1.00 55.75 120 GLY A O 1
ATOM 993 N N . THR A 1 121 ? 13.610 -17.481 7.168 1.00 64.88 121 THR A N 1
ATOM 994 C CA . THR A 1 121 ? 12.889 -18.414 8.076 1.00 64.88 121 THR A CA 1
ATOM 995 C C . THR A 1 121 ? 11.387 -18.475 7.782 1.00 64.88 121 THR A C 1
ATOM 997 O O . THR A 1 121 ? 10.776 -17.452 7.488 1.00 64.88 121 THR A O 1
ATOM 1000 N N . SER A 1 122 ? 10.762 -19.653 7.928 1.00 68.62 122 SER A N 1
ATOM 1001 C CA . SER A 1 122 ? 9.308 -19.874 7.743 1.00 68.62 122 SER A CA 1
ATOM 1002 C C . SER A 1 122 ? 8.435 -18.936 8.586 1.00 68.62 122 SER A C 1
ATOM 1004 O O . SER A 1 122 ? 7.381 -18.481 8.151 1.00 68.62 122 SER A O 1
ATOM 1006 N N . LYS A 1 123 ? 8.924 -18.565 9.773 1.00 66.06 123 LYS A N 1
ATOM 1007 C CA . LYS A 1 123 ? 8.289 -17.593 10.669 1.00 66.06 123 LYS A CA 1
ATOM 1008 C C . LYS A 1 123 ? 8.242 -16.176 10.078 1.00 66.06 123 LYS A C 1
ATOM 1010 O O . LYS A 1 123 ? 7.309 -15.435 10.365 1.00 66.06 123 LYS A O 1
ATOM 1015 N N . ALA A 1 124 ? 9.218 -15.796 9.249 1.00 65.00 124 ALA A N 1
ATOM 1016 C CA . ALA A 1 124 ? 9.221 -14.504 8.564 1.00 65.00 124 ALA A CA 1
ATOM 1017 C C . ALA A 1 124 ? 8.157 -14.450 7.457 1.00 65.00 124 ALA A C 1
ATOM 1019 O O . ALA A 1 124 ? 7.464 -13.443 7.361 1.00 65.00 124 ALA A O 1
ATOM 1020 N N . ALA A 1 125 ? 7.975 -15.544 6.709 1.00 69.12 125 ALA A N 1
ATOM 1021 C CA . ALA A 1 125 ? 6.933 -15.655 5.687 1.00 69.12 125 ALA A CA 1
ATOM 1022 C C . ALA A 1 125 ? 5.520 -15.579 6.296 1.00 69.12 125 ALA A C 1
ATOM 1024 O O . ALA A 1 125 ? 4.694 -14.812 5.821 1.00 69.12 125 ALA A O 1
ATOM 1025 N N . GLN A 1 126 ? 5.270 -16.271 7.416 1.00 70.94 126 GLN A N 1
ATOM 1026 C CA . GLN A 1 126 ? 3.987 -16.183 8.137 1.00 70.94 126 GLN A CA 1
ATOM 1027 C C . GLN A 1 126 ? 3.699 -14.769 8.669 1.00 70.94 126 GLN A C 1
ATOM 1029 O O . GLN A 1 126 ? 2.564 -14.299 8.643 1.00 70.94 126 GLN A O 1
ATOM 1034 N N . LEU A 1 127 ? 4.727 -14.068 9.161 1.00 68.19 127 LEU A N 1
ATOM 1035 C CA . LEU A 1 127 ? 4.588 -12.686 9.628 1.00 68.19 127 LEU A CA 1
ATOM 1036 C C . LEU A 1 127 ? 4.317 -11.708 8.481 1.00 68.19 127 LEU A C 1
ATOM 1038 O O . LEU A 1 127 ? 3.570 -10.755 8.689 1.00 68.19 127 LEU A O 1
ATOM 1042 N N . GLU A 1 128 ? 4.913 -11.933 7.310 1.00 68.44 128 GLU A N 1
ATOM 1043 C CA . GLU A 1 128 ? 4.678 -11.145 6.097 1.00 68.44 128 GLU A CA 1
ATOM 1044 C C . GLU A 1 128 ? 3.280 -11.390 5.519 1.00 68.44 128 GLU A C 1
ATOM 1046 O O . GLU A 1 128 ? 2.599 -10.439 5.141 1.00 68.44 128 GLU A O 1
ATOM 1051 N N . GLU A 1 129 ? 2.823 -12.642 5.508 1.00 69.75 129 GLU A N 1
ATOM 1052 C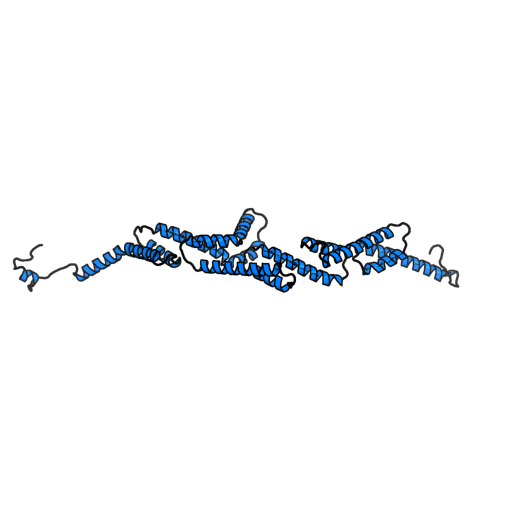 CA . GLU A 1 129 ? 1.477 -13.014 5.073 1.00 69.75 129 GLU A CA 1
ATOM 1053 C C . GLU A 1 129 ? 0.411 -12.378 5.968 1.00 69.75 129 GLU A C 1
ATOM 1055 O O . GLU A 1 129 ? -0.474 -11.686 5.468 1.00 69.75 129 GLU A O 1
ATOM 1060 N N . ARG A 1 130 ? 0.576 -12.465 7.295 1.00 69.25 130 ARG A N 1
ATOM 1061 C CA . ARG A 1 130 ? -0.300 -11.776 8.255 1.00 69.25 130 ARG A CA 1
ATOM 1062 C C . ARG A 1 130 ? -0.298 -10.258 8.053 1.00 69.25 130 ARG A C 1
ATOM 1064 O O . ARG A 1 130 ? -1.319 -9.597 8.202 1.00 69.25 130 ARG A O 1
ATOM 1071 N N . ASP A 1 131 ? 0.859 -9.678 7.740 1.00 70.25 131 ASP A N 1
ATOM 1072 C CA . ASP A 1 131 ? 0.982 -8.241 7.482 1.00 70.25 131 ASP A CA 1
ATOM 1073 C C . ASP A 1 131 ? 0.329 -7.835 6.153 1.00 70.25 131 ASP A C 1
ATOM 1075 O O . ASP A 1 131 ? -0.175 -6.723 6.046 1.00 70.25 131 ASP A O 1
ATOM 1079 N N . ARG A 1 132 ? 0.300 -8.730 5.158 1.00 71.94 132 ARG A N 1
ATOM 1080 C CA . ARG A 1 132 ? -0.429 -8.553 3.894 1.00 71.94 132 ARG A CA 1
ATOM 1081 C C . ARG A 1 132 ? -1.938 -8.679 4.093 1.00 71.94 132 ARG A C 1
ATOM 1083 O O . ARG A 1 132 ? -2.690 -7.896 3.523 1.00 71.94 132 ARG A O 1
ATOM 1090 N N . GLU A 1 133 ? -2.395 -9.618 4.915 1.00 70.31 133 GLU A N 1
ATOM 1091 C CA . GLU A 1 133 ? -3.814 -9.733 5.272 1.00 70.31 133 GLU A CA 1
ATOM 1092 C C . GLU A 1 133 ? -4.321 -8.465 5.963 1.00 70.31 133 GLU A C 1
ATOM 1094 O O . GLU A 1 133 ? -5.342 -7.918 5.558 1.00 70.31 133 GLU A O 1
ATOM 1099 N N . LEU A 1 134 ? -3.552 -7.905 6.900 1.00 71.50 134 LEU A N 1
ATOM 1100 C CA . LEU A 1 134 ? -3.860 -6.623 7.549 1.00 71.50 134 LEU A CA 1
ATOM 1101 C C . LEU A 1 134 ? -3.825 -5.405 6.605 1.00 71.50 134 LEU A C 1
ATOM 1103 O O . LEU A 1 134 ? -4.079 -4.289 7.042 1.00 71.50 134 LEU A O 1
ATOM 1107 N N . ARG A 1 135 ? -3.496 -5.582 5.323 1.00 74.38 135 ARG A N 1
ATOM 1108 C CA . ARG A 1 135 ? -3.531 -4.521 4.307 1.00 74.38 135 ARG A CA 1
ATOM 1109 C C . ARG A 1 135 ? -4.643 -4.689 3.285 1.00 74.38 135 ARG A C 1
ATOM 1111 O O . ARG A 1 135 ? -4.820 -3.804 2.44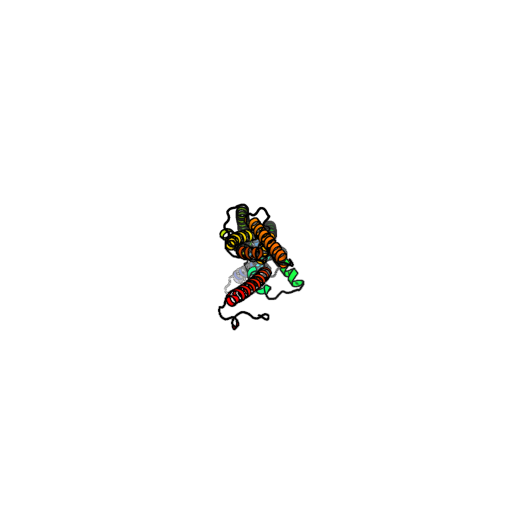9 1.00 74.38 135 ARG A O 1
ATOM 1118 N N . ARG A 1 136 ? -5.401 -5.788 3.327 1.00 81.00 136 ARG A N 1
ATOM 1119 C CA . ARG A 1 136 ? -6.518 -5.991 2.401 1.00 81.00 136 ARG A CA 1
ATOM 1120 C C . ARG A 1 136 ? -7.692 -5.114 2.811 1.00 81.00 136 ARG A C 1
ATOM 1122 O O . ARG A 1 136 ? -8.232 -5.260 3.902 1.00 81.00 136 ARG A O 1
ATOM 1129 N N . VAL A 1 137 ? -8.138 -4.266 1.888 1.00 83.94 137 VAL A N 1
ATOM 1130 C CA . VAL A 1 137 ? -9.339 -3.430 2.066 1.00 83.94 137 VAL A CA 1
ATOM 1131 C C . VAL A 1 137 ? -10.580 -4.279 2.358 1.00 83.94 137 VAL A C 1
ATOM 1133 O O . VAL A 1 137 ? -11.441 -3.862 3.124 1.00 83.94 137 VAL A O 1
ATOM 1136 N N . GLU A 1 138 ? -10.652 -5.495 1.815 1.00 85.81 138 GLU A N 1
ATOM 1137 C CA . GLU A 1 138 ? -11.777 -6.401 2.068 1.00 85.81 138 GLU A CA 1
ATOM 1138 C C . GLU A 1 138 ? -11.922 -6.761 3.552 1.00 85.81 138 GLU A C 1
ATOM 1140 O O . GLU A 1 138 ? -13.034 -6.784 4.068 1.00 85.81 138 GLU A O 1
ATOM 1145 N N . ASN A 1 139 ? -10.806 -6.914 4.270 1.00 87.62 139 ASN A N 1
ATOM 1146 C CA . ASN A 1 139 ? -10.834 -7.214 5.701 1.00 87.62 139 ASN A CA 1
ATOM 1147 C C . ASN A 1 139 ? -11.379 -6.037 6.528 1.00 87.62 139 ASN A C 1
ATOM 1149 O O . ASN A 1 139 ? -11.989 -6.237 7.574 1.00 87.62 139 ASN A O 1
ATOM 1153 N N . ILE A 1 140 ? -11.207 -4.798 6.053 1.00 87.94 140 ILE A N 1
ATOM 1154 C CA . ILE A 1 140 ? -11.824 -3.621 6.681 1.00 87.94 140 ILE A CA 1
ATOM 1155 C C . ILE A 1 140 ? -13.350 -3.684 6.529 1.00 87.94 140 ILE A C 1
ATOM 1157 O O . ILE A 1 140 ? -14.080 -3.378 7.471 1.00 87.94 140 ILE A O 1
ATOM 1161 N N . ARG A 1 141 ? -13.846 -4.118 5.363 1.00 87.56 141 ARG A N 1
ATOM 1162 C CA . ARG A 1 141 ? -15.288 -4.253 5.102 1.00 87.56 141 ARG A CA 1
ATOM 1163 C C . ARG A 1 141 ? -15.915 -5.375 5.917 1.00 87.56 141 ARG A C 1
ATOM 1165 O O . ARG A 1 141 ? -16.984 -5.168 6.486 1.00 87.56 141 ARG A O 1
ATOM 1172 N N . THR A 1 142 ? -15.248 -6.526 6.026 1.00 90.62 142 THR A N 1
ATOM 1173 C CA . THR A 1 142 ? -15.718 -7.617 6.891 1.00 90.62 142 THR A CA 1
ATOM 1174 C C . THR A 1 142 ? -15.761 -7.169 8.348 1.00 90.62 142 THR A C 1
ATOM 1176 O O . THR A 1 142 ? -16.760 -7.403 9.023 1.00 90.62 142 THR A O 1
ATOM 1179 N N . LEU A 1 143 ? -14.742 -6.440 8.812 1.00 91.25 143 LEU A N 1
ATOM 1180 C CA . LEU A 1 143 ? -14.695 -5.913 10.174 1.00 91.25 143 LEU A CA 1
ATOM 1181 C C . LEU A 1 143 ? -15.824 -4.901 10.442 1.00 91.25 143 LEU A C 1
ATOM 1183 O O . LEU A 1 143 ? -16.450 -4.938 11.498 1.00 91.25 143 LEU A O 1
ATOM 1187 N N . LEU A 1 144 ? -16.151 -4.034 9.477 1.00 91.00 144 LEU A N 1
ATOM 1188 C CA . LEU A 1 144 ? -17.318 -3.149 9.571 1.00 91.00 144 LEU A CA 1
ATOM 1189 C C . LEU A 1 144 ? -18.644 -3.925 9.595 1.00 91.00 144 LEU A C 1
ATOM 1191 O O . LEU A 1 144 ? -19.525 -3.574 10.373 1.00 91.00 144 LEU A O 1
ATOM 1195 N N . SER A 1 145 ? -18.773 -4.997 8.808 1.00 91.19 145 SER A N 1
ATOM 1196 C CA . SER A 1 145 ? -19.969 -5.851 8.842 1.00 91.19 145 SER A CA 1
ATOM 1197 C C . SER A 1 145 ? -20.130 -6.572 10.183 1.00 91.19 145 SER A C 1
ATOM 1199 O O . SER A 1 145 ? -21.241 -6.696 10.693 1.00 91.19 145 SER A O 1
ATOM 1201 N N . GLU A 1 146 ? -19.020 -6.981 10.802 1.00 91.06 146 GLU A N 1
ATOM 1202 C CA . GLU A 1 146 ? -19.021 -7.573 12.138 1.00 91.06 146 GLU A CA 1
ATOM 1203 C C . GLU A 1 146 ? -19.454 -6.550 13.194 1.00 91.06 146 GLU A C 1
ATOM 1205 O O . GLU A 1 146 ? -20.259 -6.880 14.063 1.00 91.06 146 GLU A O 1
ATOM 1210 N N . ALA A 1 147 ? -19.013 -5.293 13.081 1.00 89.81 147 ALA A N 1
ATOM 1211 C CA . ALA A 1 147 ? -19.476 -4.207 13.949 1.00 89.81 147 ALA A CA 1
ATOM 1212 C C . ALA A 1 147 ? -20.971 -3.899 13.795 1.00 89.81 147 ALA A C 1
ATOM 1214 O O . ALA A 1 147 ? -21.593 -3.419 14.734 1.00 89.81 147 ALA A O 1
ATOM 1215 N N . ASP A 1 148 ? -21.567 -4.143 12.628 1.00 86.88 148 ASP A N 1
ATOM 1216 C CA . ASP A 1 148 ? -23.011 -3.962 12.456 1.00 86.88 148 ASP A CA 1
ATOM 1217 C C . ASP A 1 148 ? -23.814 -5.096 13.114 1.00 86.88 148 ASP A C 1
ATOM 1219 O O . ASP A 1 148 ? -24.930 -4.856 13.580 1.00 86.88 148 ASP A O 1
ATOM 1223 N N . ILE A 1 149 ? -23.234 -6.298 13.207 1.00 88.75 149 ILE A N 1
ATOM 1224 C CA . ILE A 1 149 ? -23.802 -7.444 13.936 1.00 88.75 149 ILE A CA 1
ATOM 1225 C C . ILE A 1 149 ? -23.628 -7.261 15.450 1.00 88.75 149 ILE A C 1
ATOM 1227 O O . ILE A 1 149 ? -24.539 -7.539 16.233 1.00 88.75 149 ILE A O 1
ATOM 1231 N N . LEU A 1 150 ? -22.455 -6.797 15.880 1.00 87.19 150 LEU A N 1
ATOM 1232 C CA . LEU A 1 150 ? -22.165 -6.513 17.278 1.00 87.19 150 LEU A CA 1
ATOM 1233 C C . LEU A 1 150 ? -22.877 -5.215 17.689 1.00 87.19 150 LEU A C 1
ATOM 1235 O O . LEU A 1 150 ? -22.547 -4.123 17.249 1.00 87.19 150 LEU A O 1
ATOM 1239 N N . SER A 1 151 ? -23.876 -5.314 18.561 1.00 87.88 151 SER A N 1
ATOM 1240 C CA . SER A 1 151 ? -24.681 -4.160 18.982 1.00 87.88 151 SER A CA 1
ATOM 1241 C C . SER A 1 151 ? -23.947 -3.304 20.026 1.00 87.88 151 SER A C 1
ATOM 1243 O O . SER A 1 151 ? -24.295 -3.324 21.199 1.00 87.88 151 SER A O 1
ATOM 1245 N N . PHE A 1 152 ? -22.895 -2.587 19.624 1.00 92.00 152 PHE A N 1
ATOM 1246 C CA . PHE A 1 152 ? -22.170 -1.625 20.466 1.00 92.00 152 PHE A CA 1
ATOM 1247 C C . PHE A 1 152 ? -21.698 -0.412 19.656 1.00 92.00 152 PHE A C 1
ATOM 1249 O O . PHE A 1 152 ? -21.697 -0.441 18.424 1.00 92.00 152 PHE A O 1
ATOM 1256 N N . ASP A 1 153 ? -21.286 0.650 20.351 1.00 92.62 153 ASP A N 1
ATOM 1257 C CA . ASP A 1 153 ? -20.695 1.839 19.732 1.00 92.62 153 ASP A CA 1
ATOM 1258 C C . ASP A 1 153 ? -19.305 2.179 20.295 1.00 92.62 153 ASP A C 1
ATOM 1260 O O . ASP A 1 153 ? -19.017 2.010 21.487 1.00 92.62 153 ASP A O 1
ATOM 1264 N N . CYS A 1 154 ? -18.423 2.661 19.417 1.00 93.50 154 CYS A N 1
ATOM 1265 C CA . CYS A 1 154 ? -17.079 3.115 19.762 1.00 93.50 154 CYS A CA 1
ATOM 1266 C C . CYS A 1 154 ? -16.512 4.079 18.695 1.00 93.50 154 CYS A C 1
ATOM 1268 O O . CYS A 1 154 ? -16.837 3.966 17.509 1.00 93.50 154 CYS A O 1
ATOM 1270 N N . PRO A 1 155 ? -15.599 4.999 19.066 1.00 92.88 155 PRO A N 1
ATOM 1271 C CA . PRO A 1 155 ? -15.025 5.963 18.121 1.00 92.88 155 PRO A CA 1
ATOM 1272 C C . PRO A 1 155 ? -14.216 5.303 16.992 1.00 92.88 155 PRO A C 1
ATOM 1274 O O . PRO A 1 155 ? -14.098 5.863 15.902 1.00 92.88 155 PRO A O 1
ATOM 1277 N N . GLN A 1 156 ? -13.679 4.101 17.220 1.00 93.00 156 GLN A N 1
ATOM 1278 C CA . GLN A 1 156 ? -12.938 3.341 16.214 1.00 93.00 156 GLN A CA 1
ATOM 1279 C C . GLN A 1 156 ? -13.824 2.943 15.030 1.00 93.00 156 GLN A C 1
ATOM 1281 O O . GLN A 1 156 ? -13.342 2.929 13.901 1.00 93.00 156 GLN A O 1
ATOM 1286 N N . MET A 1 157 ? -15.119 2.688 15.248 1.00 93.00 157 MET A N 1
ATOM 1287 C CA . MET A 1 157 ? -16.056 2.399 14.161 1.00 93.00 157 MET A CA 1
ATOM 1288 C C . MET A 1 157 ? -16.223 3.602 13.228 1.00 93.00 157 MET A C 1
ATOM 1290 O O . MET A 1 157 ? -16.177 3.438 12.009 1.00 93.00 157 MET A O 1
ATOM 1294 N N . ALA A 1 158 ? -16.355 4.811 13.779 1.00 92.19 158 ALA A N 1
ATOM 1295 C CA . ALA A 1 158 ? -16.424 6.034 12.982 1.00 92.19 158 ALA A CA 1
ATOM 1296 C C . ALA A 1 158 ? -15.129 6.261 12.182 1.00 92.19 158 ALA A C 1
ATOM 1298 O O . ALA A 1 158 ? -15.188 6.459 10.970 1.00 92.19 158 ALA A O 1
ATOM 1299 N N . ALA A 1 159 ? -13.968 6.126 12.830 1.00 92.44 159 ALA A N 1
ATOM 1300 C CA . ALA A 1 159 ? -12.666 6.277 12.176 1.00 92.44 159 ALA A CA 1
ATOM 1301 C C . ALA A 1 159 ? -12.437 5.245 11.054 1.00 92.44 159 ALA A C 1
ATOM 1303 O O . ALA A 1 159 ? -11.879 5.569 10.006 1.00 92.44 159 ALA A O 1
ATOM 1304 N N . LEU A 1 160 ? -12.884 3.998 11.241 1.00 91.69 160 LEU A N 1
ATOM 1305 C CA . LEU A 1 160 ? -12.764 2.952 10.225 1.00 91.69 160 LEU A CA 1
ATOM 1306 C C . LEU A 1 160 ? -13.696 3.201 9.026 1.00 91.69 160 LEU A C 1
ATOM 1308 O O . LEU A 1 160 ? -13.294 2.987 7.879 1.00 91.69 160 LEU A O 1
ATOM 1312 N N . LYS A 1 161 ? -14.919 3.696 9.272 1.00 92.19 161 LYS A N 1
ATOM 1313 C CA . LYS A 1 161 ? -15.865 4.109 8.219 1.00 92.19 161 LYS A CA 1
ATOM 1314 C C . LYS A 1 161 ? -15.316 5.278 7.401 1.00 92.19 161 LYS A C 1
ATOM 1316 O O . LYS A 1 161 ? -15.334 5.212 6.175 1.00 92.19 161 LYS A O 1
ATOM 1321 N N . GLU A 1 162 ? -14.779 6.299 8.065 1.00 92.44 162 GLU A N 1
ATOM 1322 C CA . GLU A 1 162 ? -14.135 7.447 7.416 1.00 92.44 162 GLU A CA 1
ATOM 1323 C C . GLU A 1 162 ? -12.953 7.004 6.549 1.00 92.44 162 GLU A C 1
ATOM 1325 O O . GLU A 1 162 ? -12.934 7.280 5.352 1.00 92.44 162 GLU A O 1
ATOM 1330 N N . LYS A 1 163 ? -12.038 6.196 7.099 1.00 90.19 163 LYS A N 1
ATOM 1331 C CA . LYS A 1 163 ? -10.909 5.643 6.338 1.00 90.19 163 LYS A CA 1
ATOM 1332 C C . LYS A 1 163 ? -11.364 4.850 5.108 1.00 90.19 163 LYS A C 1
ATOM 1334 O O . LYS A 1 163 ? -10.763 4.963 4.042 1.00 90.19 163 LYS A O 1
ATOM 1339 N N . THR A 1 164 ? -12.421 4.049 5.236 1.00 91.06 164 THR A N 1
ATOM 1340 C CA . THR A 1 164 ? -12.982 3.290 4.104 1.00 91.06 164 THR A CA 1
ATOM 1341 C C . THR A 1 164 ? -13.527 4.230 3.032 1.00 91.06 164 THR A C 1
ATOM 1343 O O . THR A 1 164 ? -13.279 4.019 1.847 1.00 91.06 164 THR A O 1
ATOM 1346 N N . HIS A 1 165 ? -14.220 5.296 3.434 1.00 92.31 165 HIS A N 1
ATOM 1347 C CA . HIS A 1 165 ? -14.728 6.304 2.510 1.00 92.31 165 HIS A CA 1
ATOM 1348 C C . HIS A 1 165 ? -13.601 7.026 1.756 1.00 92.31 165 HIS A C 1
ATOM 1350 O O . HIS A 1 165 ? -13.684 7.184 0.538 1.00 92.31 165 HIS A O 1
ATOM 1356 N N . GLU A 1 166 ? -12.527 7.411 2.449 1.00 92.06 166 GLU A N 1
ATOM 1357 C CA . GLU A 1 166 ? -11.356 8.027 1.818 1.00 92.06 166 GLU A CA 1
ATOM 1358 C C . GLU A 1 166 ? -10.676 7.085 0.815 1.00 92.06 166 GLU A C 1
ATOM 1360 O O . GLU A 1 16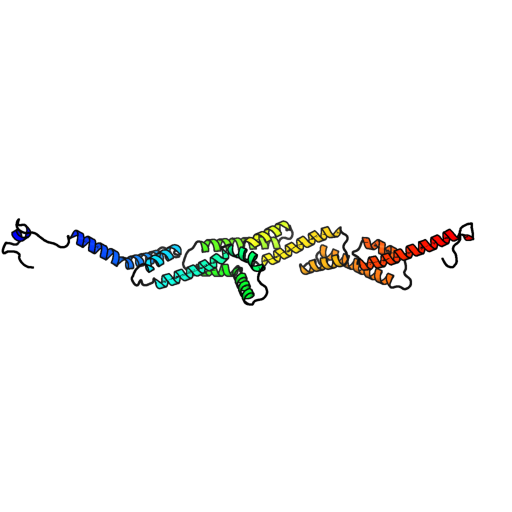6 ? -10.307 7.520 -0.276 1.00 92.06 166 GLU A O 1
ATOM 1365 N N . ILE A 1 167 ? -10.561 5.791 1.142 1.00 91.31 167 ILE A N 1
ATOM 1366 C CA . ILE A 1 167 ? -10.018 4.775 0.228 1.00 91.31 167 ILE A CA 1
ATOM 1367 C C . ILE A 1 167 ? -10.885 4.661 -1.031 1.00 91.31 167 ILE A C 1
ATOM 1369 O O . ILE A 1 167 ? -10.346 4.641 -2.134 1.00 91.31 167 ILE A O 1
ATOM 1373 N N . GLU A 1 168 ? -12.212 4.601 -0.904 1.00 91.31 168 GLU A N 1
ATOM 1374 C CA . GLU A 1 168 ? -13.105 4.506 -2.070 1.00 91.31 168 GLU A CA 1
ATOM 1375 C C . GLU A 1 168 ? -13.051 5.765 -2.944 1.00 91.31 168 GLU A C 1
ATOM 1377 O O . GLU A 1 168 ? -12.986 5.669 -4.172 1.00 91.31 168 GLU A O 1
ATOM 1382 N N . LYS A 1 169 ? -12.995 6.952 -2.327 1.00 93.19 169 LYS A N 1
ATOM 1383 C CA . LYS A 1 169 ? -12.790 8.210 -3.053 1.00 93.19 169 LYS A CA 1
ATOM 1384 C C . LYS A 1 169 ? -11.464 8.193 -3.819 1.00 93.19 169 LYS A C 1
ATOM 1386 O O . LYS A 1 169 ? -11.443 8.502 -5.008 1.00 93.19 169 LYS A O 1
ATOM 1391 N N . PHE A 1 170 ? -10.382 7.769 -3.170 1.00 93.00 170 PHE A N 1
ATOM 1392 C CA . PHE A 1 170 ? -9.074 7.647 -3.806 1.00 93.00 170 PHE A CA 1
ATOM 1393 C C . PHE A 1 170 ? -9.081 6.622 -4.951 1.00 93.00 170 PHE A C 1
ATOM 1395 O O . PHE A 1 170 ? -8.522 6.882 -6.011 1.00 93.00 170 PHE A O 1
ATOM 1402 N N . ARG A 1 171 ? -9.764 5.478 -4.802 1.00 91.62 171 ARG A N 1
ATOM 1403 C CA . ARG A 1 171 ? -9.910 4.496 -5.894 1.00 91.62 171 ARG A CA 1
ATOM 1404 C C . ARG A 1 171 ? -10.617 5.091 -7.106 1.00 91.62 171 ARG A C 1
ATOM 1406 O O . ARG A 1 171 ? -10.206 4.815 -8.232 1.00 91.62 171 ARG A O 1
ATOM 1413 N N . LEU A 1 172 ? -11.636 5.925 -6.895 1.00 91.69 172 LEU A N 1
ATOM 1414 C CA . LEU A 1 172 ? -12.295 6.646 -7.982 1.00 91.69 172 LEU A CA 1
ATOM 1415 C C . LEU A 1 172 ? -11.333 7.631 -8.663 1.00 91.69 172 LEU A C 1
ATOM 1417 O O . LEU A 1 172 ? -11.275 7.662 -9.889 1.00 91.69 172 LEU A O 1
ATOM 1421 N N . GLU A 1 173 ? -10.555 8.391 -7.889 1.00 91.62 173 GLU A N 1
ATOM 1422 C CA . GLU A 1 173 ? -9.535 9.311 -8.413 1.00 91.62 173 GLU A CA 1
ATOM 1423 C C . GLU A 1 173 ? -8.476 8.570 -9.245 1.00 91.62 173 GLU A C 1
ATOM 1425 O O . GLU A 1 173 ? -8.188 8.979 -10.370 1.00 91.62 173 GLU A O 1
ATOM 1430 N N . VAL A 1 174 ? -7.967 7.433 -8.757 1.00 91.38 174 VAL A N 1
ATOM 1431 C CA . VAL A 1 174 ? -7.028 6.568 -9.493 1.00 91.38 174 VAL A CA 1
ATOM 1432 C C . VAL A 1 174 ? -7.664 6.004 -10.762 1.00 91.38 174 VAL A C 1
ATOM 1434 O O . VAL A 1 174 ? -7.026 5.974 -11.810 1.00 91.38 174 VAL A O 1
ATOM 1437 N N . HIS A 1 175 ? -8.923 5.573 -10.709 1.00 90.25 175 HIS A N 1
ATOM 1438 C CA . HIS A 1 175 ? -9.613 5.050 -11.886 1.00 90.25 175 HIS A CA 1
ATOM 1439 C C . HIS A 1 175 ? -9.812 6.129 -12.960 1.00 90.25 175 HIS A C 1
ATOM 1441 O O . HIS A 1 175 ? -9.541 5.890 -14.138 1.00 90.25 175 HIS A O 1
ATOM 1447 N N . LEU A 1 176 ? -10.222 7.336 -12.556 1.00 91.12 176 LEU A N 1
ATOM 1448 C CA . LEU A 1 176 ? -10.319 8.490 -13.450 1.00 91.12 176 LEU A CA 1
ATOM 1449 C C . LEU A 1 176 ? -8.954 8.828 -14.055 1.00 91.12 176 LEU A C 1
ATOM 1451 O O . LEU A 1 176 ? -8.861 9.049 -15.264 1.00 91.12 176 LEU A O 1
ATOM 1455 N N . ALA A 1 177 ? -7.900 8.791 -13.240 1.00 89.69 177 ALA A N 1
ATOM 1456 C CA . ALA A 1 177 ? -6.533 9.007 -13.680 1.00 89.69 177 ALA A CA 1
ATOM 1457 C C . ALA A 1 177 ? -6.082 7.992 -14.736 1.00 89.69 177 ALA A C 1
ATOM 1459 O O . ALA A 1 177 ? -5.637 8.383 -15.812 1.00 89.69 177 ALA A O 1
ATOM 1460 N N . LEU A 1 178 ? -6.294 6.700 -14.482 1.00 88.44 178 LEU A N 1
ATOM 1461 C CA . LEU A 1 178 ? -5.960 5.617 -15.411 1.00 88.44 178 LEU A CA 1
ATOM 1462 C C . LEU A 1 178 ? -6.769 5.665 -16.716 1.00 88.44 178 LEU A C 1
ATOM 1464 O O . LEU A 1 178 ? -6.281 5.224 -17.752 1.00 88.44 178 LEU A O 1
ATOM 1468 N N . SER A 1 179 ? -8.000 6.180 -16.677 1.00 88.25 179 SER A N 1
ATOM 1469 C CA . SER A 1 179 ? -8.847 6.324 -17.870 1.00 88.25 179 SER A CA 1
ATOM 1470 C C . SER A 1 179 ? -8.492 7.537 -18.739 1.00 88.25 179 SER A C 1
ATOM 1472 O O . SER A 1 179 ? -8.902 7.614 -19.898 1.00 88.25 179 SER A O 1
ATOM 1474 N N . SER A 1 180 ? -7.747 8.499 -18.189 1.00 85.81 180 SER A N 1
ATOM 1475 C CA . SER A 1 180 ? -7.382 9.729 -18.881 1.00 85.81 180 SER A CA 1
ATOM 1476 C C . SER A 1 180 ? -6.063 9.569 -19.633 1.00 85.81 180 SER A C 1
ATOM 1478 O O . SER A 1 180 ? -5.017 9.309 -19.048 1.00 85.81 180 SER A O 1
ATOM 1480 N N . ASN A 1 181 ? -6.084 9.822 -20.942 1.00 71.00 181 ASN A N 1
ATOM 1481 C CA . ASN A 1 181 ? -4.895 9.732 -21.797 1.00 71.00 181 ASN A CA 1
ATOM 1482 C C . ASN A 1 181 ? -3.943 10.945 -21.688 1.00 71.00 181 ASN A C 1
ATOM 1484 O O . ASN A 1 181 ? -2.941 10.987 -22.398 1.00 71.00 181 ASN A O 1
ATOM 1488 N N . VAL A 1 182 ? -4.255 11.953 -20.858 1.00 69.94 182 VAL A N 1
ATOM 1489 C CA . VAL A 1 182 ? -3.547 13.258 -20.822 1.00 69.94 182 VAL A CA 1
ATOM 1490 C C . VAL A 1 182 ? -2.963 13.569 -19.437 1.00 69.94 182 VAL A C 1
ATOM 1492 O O . VAL A 1 182 ? -2.809 14.722 -19.047 1.00 69.94 182 VAL A O 1
ATOM 1495 N N . GLN A 1 183 ? -2.654 12.545 -18.651 1.00 77.12 183 GLN A N 1
ATOM 1496 C CA . GLN A 1 183 ? -2.089 12.738 -17.317 1.00 77.12 183 GLN A CA 1
ATOM 1497 C C . GLN A 1 183 ? -0.607 13.122 -17.387 1.00 77.12 183 GLN A C 1
ATOM 1499 O O . GLN A 1 183 ? 0.156 12.530 -18.155 1.00 77.12 183 GLN A O 1
ATOM 1504 N N . SER A 1 184 ? -0.184 14.095 -16.575 1.00 86.06 184 SER A N 1
ATOM 1505 C CA . SER A 1 184 ? 1.243 14.386 -16.401 1.00 86.06 184 SER A CA 1
ATOM 1506 C C . SER A 1 184 ? 1.892 13.379 -15.447 1.00 86.06 184 SER A C 1
ATOM 1508 O O . SER A 1 184 ? 1.234 12.841 -14.554 1.00 86.06 184 SER A O 1
ATOM 1510 N N . ALA A 1 185 ? 3.206 13.166 -15.585 1.00 88.50 185 ALA A N 1
ATOM 1511 C CA . ALA A 1 185 ? 3.969 12.336 -14.649 1.00 88.50 185 ALA A CA 1
ATOM 1512 C C . ALA A 1 185 ? 3.796 12.810 -13.194 1.00 88.50 185 ALA A C 1
ATOM 1514 O O . ALA A 1 185 ? 3.599 11.993 -12.302 1.00 88.50 185 ALA A O 1
ATOM 1515 N N . THR A 1 186 ? 3.786 14.129 -12.976 1.00 89.81 186 THR A N 1
ATOM 1516 C CA . THR A 1 186 ? 3.647 14.744 -11.648 1.00 89.81 186 THR A CA 1
ATOM 1517 C C . THR A 1 186 ? 2.312 14.421 -10.977 1.00 89.81 186 THR A C 1
ATOM 1519 O O . THR A 1 186 ? 2.287 14.081 -9.801 1.00 89.81 186 THR A O 1
ATOM 1522 N N . GLN A 1 187 ? 1.200 14.461 -11.719 1.00 89.31 187 GLN A N 1
ATOM 1523 C CA . GLN A 1 187 ? -0.127 14.142 -11.179 1.00 89.31 187 GLN A CA 1
ATOM 1524 C C . GLN A 1 187 ? -0.208 12.682 -10.726 1.00 89.31 187 GLN A C 1
ATOM 1526 O O . GLN A 1 187 ? -0.756 12.374 -9.670 1.00 89.31 187 GLN A O 1
ATOM 1531 N N . ILE A 1 188 ? 0.367 11.773 -11.514 1.00 90.31 188 ILE A N 1
ATOM 1532 C CA . ILE A 1 188 ? 0.391 10.351 -11.175 1.00 90.31 188 ILE A CA 1
ATOM 1533 C C . ILE A 1 188 ? 1.341 10.082 -9.999 1.00 90.31 188 ILE A C 1
ATOM 1535 O O . ILE A 1 188 ? 1.016 9.271 -9.134 1.00 90.31 188 ILE A O 1
ATOM 1539 N N . GLU A 1 189 ? 2.479 10.776 -9.920 1.00 90.69 189 GLU A N 1
ATOM 1540 C CA . GLU A 1 189 ? 3.377 10.721 -8.759 1.00 90.69 189 GLU A CA 1
ATOM 1541 C C . GLU A 1 189 ? 2.669 11.127 -7.467 1.00 90.69 189 GLU A C 1
ATOM 1543 O O . GLU A 1 189 ? 2.742 10.384 -6.491 1.00 90.69 189 GLU A O 1
ATOM 1548 N N . GLU A 1 190 ? 1.934 12.240 -7.470 1.00 91.75 190 GLU A N 1
ATOM 1549 C CA . GLU A 1 190 ? 1.168 12.712 -6.309 1.00 91.75 190 GLU A CA 1
ATOM 1550 C C . GLU A 1 190 ? 0.123 11.681 -5.849 1.00 91.75 190 GLU A C 1
ATOM 1552 O O . GLU A 1 190 ? -0.038 11.433 -4.648 1.00 91.75 190 GLU A O 1
ATOM 1557 N N . LEU A 1 191 ? -0.558 11.015 -6.789 1.00 91.75 191 LEU A N 1
ATOM 1558 C CA . LEU A 1 191 ? -1.496 9.933 -6.476 1.00 91.75 191 LEU A CA 1
ATOM 1559 C C . LEU A 1 191 ? -0.780 8.707 -5.888 1.00 91.75 191 LEU A C 1
ATOM 1561 O O . LEU A 1 191 ? -1.234 8.147 -4.886 1.00 91.75 191 LEU A O 1
ATOM 1565 N N . VAL A 1 192 ? 0.366 8.308 -6.448 1.00 89.62 192 VAL A N 1
ATOM 1566 C CA . VAL A 1 192 ? 1.192 7.220 -5.897 1.00 89.62 192 VAL A CA 1
ATOM 1567 C C . VAL A 1 192 ? 1.693 7.579 -4.495 1.00 89.62 192 VAL A C 1
ATOM 1569 O O . VAL A 1 192 ? 1.665 6.735 -3.600 1.00 89.62 192 VAL A O 1
ATOM 1572 N N . GLU A 1 193 ? 2.103 8.819 -4.240 1.00 88.94 193 GLU A N 1
ATOM 1573 C CA . GLU A 1 193 ? 2.507 9.260 -2.903 1.00 88.94 193 GLU A CA 1
ATOM 1574 C C . GLU A 1 193 ? 1.342 9.248 -1.911 1.00 88.94 193 GLU A C 1
ATOM 1576 O O . GLU A 1 193 ? 1.490 8.747 -0.794 1.00 88.94 193 GLU A O 1
ATOM 1581 N N . THR A 1 194 ? 0.166 9.703 -2.341 1.00 88.31 194 THR A N 1
ATOM 1582 C CA . THR A 1 194 ? -1.064 9.668 -1.541 1.00 88.31 194 THR A CA 1
ATOM 1583 C C . THR A 1 194 ? -1.447 8.233 -1.175 1.00 88.31 194 THR A C 1
ATOM 1585 O O . THR A 1 194 ? -1.777 7.959 -0.019 1.00 88.31 194 THR A O 1
ATOM 1588 N N . SER A 1 195 ? -1.288 7.279 -2.100 1.00 87.19 195 SER A N 1
ATOM 1589 C CA . SER A 1 195 ? -1.548 5.856 -1.838 1.00 87.19 195 SER A CA 1
ATOM 1590 C C . SER A 1 195 ? -0.730 5.298 -0.662 1.00 87.19 195 SER A C 1
ATOM 1592 O O . SER A 1 195 ? -1.225 4.497 0.138 1.00 87.19 195 SER A O 1
ATOM 1594 N N . ARG A 1 196 ? 0.515 5.775 -0.489 1.00 83.25 196 ARG A N 1
ATOM 1595 C CA . ARG A 1 196 ? 1.424 5.325 0.580 1.00 83.25 196 ARG A CA 1
ATOM 1596 C C . ARG A 1 196 ? 0.912 5.704 1.969 1.00 83.25 196 ARG A C 1
ATOM 1598 O O . ARG A 1 196 ? 1.272 5.030 2.939 1.00 83.25 196 ARG A O 1
ATOM 1605 N N . ASN A 1 197 ? 0.060 6.728 2.063 1.00 83.56 197 ASN A N 1
ATOM 1606 C CA . ASN A 1 197 ? -0.523 7.195 3.320 1.00 83.56 197 ASN A CA 1
ATOM 1607 C C . ASN A 1 197 ? -1.665 6.301 3.824 1.00 83.56 197 ASN A C 1
ATOM 1609 O O . ASN A 1 197 ? -1.890 6.247 5.031 1.00 83.56 197 ASN A O 1
ATOM 1613 N N . PHE A 1 198 ? -2.354 5.563 2.945 1.00 80.88 198 PHE A N 1
ATOM 1614 C CA . PHE A 1 198 ? -3.472 4.703 3.356 1.00 80.88 198 PHE A CA 1
ATOM 1615 C C . PHE A 1 198 ? -3.028 3.389 4.015 1.00 80.88 198 PHE A C 1
ATOM 1617 O O . PHE A 1 198 ? -3.790 2.793 4.782 1.00 80.88 198 PHE A O 1
ATOM 1624 N N . ASN A 1 199 ? -1.787 2.956 3.759 1.00 77.00 199 ASN A N 1
ATOM 1625 C CA . ASN A 1 199 ? -1.200 1.711 4.270 1.00 77.00 199 ASN A CA 1
ATOM 1626 C C . ASN A 1 199 ? -2.006 0.439 3.940 1.00 77.00 199 ASN A C 1
ATOM 1628 O O . ASN A 1 199 ? -1.885 -0.552 4.651 1.00 77.00 199 ASN A O 1
ATOM 1632 N N . VAL A 1 200 ? -2.783 0.451 2.860 1.00 80.81 200 VAL A N 1
ATOM 1633 C CA . VAL A 1 200 ? -3.507 -0.712 2.332 1.00 80.81 200 VAL A CA 1
ATOM 1634 C C . VAL A 1 200 ? -2.948 -1.089 0.965 1.00 80.81 200 VAL A C 1
ATOM 1636 O O . VAL A 1 200 ? -2.413 -0.236 0.257 1.00 80.81 200 VAL A O 1
ATOM 1639 N N . ASP A 1 201 ? -3.055 -2.365 0.612 1.00 81.12 201 ASP A N 1
ATOM 1640 C CA . ASP A 1 201 ? -2.617 -2.862 -0.688 1.00 81.12 201 ASP A CA 1
ATOM 1641 C C . ASP A 1 201 ? -3.774 -2.662 -1.681 1.00 81.12 201 ASP A C 1
ATOM 1643 O O . ASP A 1 201 ? -4.856 -3.237 -1.521 1.00 81.12 201 ASP A O 1
ATOM 1647 N N . LEU A 1 202 ? -3.555 -1.802 -2.678 1.00 83.69 202 LEU A N 1
ATOM 1648 C CA . LEU A 1 202 ? -4.533 -1.450 -3.707 1.00 83.69 202 LEU A CA 1
ATOM 1649 C C . LEU A 1 202 ? -4.002 -1.892 -5.079 1.00 83.69 202 LEU A C 1
ATOM 1651 O O . LEU A 1 202 ? -3.025 -1.309 -5.554 1.00 83.69 202 LEU A O 1
ATOM 1655 N N . PRO A 1 203 ? -4.619 -2.882 -5.747 1.00 84.81 203 PRO A N 1
ATOM 1656 C CA . PRO A 1 203 ? -4.142 -3.363 -7.047 1.00 84.81 203 PRO A CA 1
ATOM 1657 C C . PRO A 1 203 ? -4.200 -2.284 -8.141 1.00 84.81 203 PRO A C 1
ATOM 1659 O O . PRO A 1 203 ? -3.461 -2.333 -9.121 1.00 84.81 203 PRO A O 1
ATOM 1662 N N . GLU A 1 204 ? -5.069 -1.284 -7.996 1.00 86.25 204 GLU A N 1
ATOM 1663 C CA . GLU A 1 204 ? -5.146 -0.144 -8.909 1.00 86.25 204 GLU A CA 1
ATOM 1664 C C . GLU A 1 204 ? -3.894 0.736 -8.843 1.00 86.25 204 GLU A C 1
ATOM 1666 O O . GLU A 1 204 ? -3.515 1.332 -9.849 1.00 86.25 204 GLU A O 1
ATOM 1671 N N . VAL A 1 205 ? -3.221 0.782 -7.689 1.00 88.06 205 VAL A N 1
ATOM 1672 C CA . VAL A 1 205 ? -1.985 1.550 -7.503 1.00 88.06 205 VAL A CA 1
ATOM 1673 C C . VAL A 1 205 ? -0.816 0.879 -8.220 1.00 88.06 205 VAL A C 1
ATOM 1675 O O . VAL A 1 205 ? -0.017 1.579 -8.825 1.00 88.06 205 VAL A O 1
ATOM 1678 N N . GLU A 1 206 ? -0.746 -0.455 -8.258 1.00 87.88 206 GLU A N 1
ATOM 1679 C CA . GLU A 1 206 ? 0.284 -1.170 -9.036 1.00 87.88 206 GLU A CA 1
ATOM 1680 C C . GLU A 1 206 ? 0.171 -0.856 -10.539 1.00 87.88 206 GLU A C 1
ATOM 1682 O O . GLU A 1 206 ? 1.166 -0.635 -11.238 1.00 87.88 206 GLU A O 1
ATOM 1687 N N . LYS A 1 207 ? -1.067 -0.760 -11.045 1.00 89.75 207 LYS A N 1
ATOM 1688 C CA . LYS A 1 207 ? -1.326 -0.320 -12.424 1.00 89.75 207 LYS A CA 1
ATOM 1689 C C . LYS A 1 207 ? -0.910 1.135 -12.624 1.00 89.75 207 LYS A C 1
ATOM 1691 O O . LYS A 1 207 ? -0.283 1.455 -13.630 1.00 89.75 207 LYS A O 1
ATOM 1696 N N . LEU A 1 208 ? -1.229 2.001 -11.666 1.00 90.81 208 LEU A N 1
ATOM 1697 C CA . LEU A 1 208 ? -0.865 3.415 -11.691 1.00 90.81 208 LEU A CA 1
ATOM 1698 C C . LEU A 1 208 ? 0.658 3.628 -11.691 1.00 90.81 208 LEU A C 1
ATOM 1700 O O . LEU A 1 208 ? 1.165 4.421 -12.481 1.00 90.81 208 LEU A O 1
ATOM 1704 N N . GLU A 1 209 ? 1.399 2.879 -10.874 1.00 90.69 209 GLU A N 1
ATOM 1705 C CA . GLU A 1 209 ? 2.866 2.878 -10.863 1.00 90.69 209 GLU A CA 1
ATOM 1706 C C . GLU A 1 209 ? 3.440 2.407 -12.205 1.00 90.69 209 GLU A C 1
ATOM 1708 O O . GLU A 1 209 ? 4.392 3.002 -12.710 1.00 90.69 209 GLU A O 1
ATOM 1713 N N . THR A 1 210 ? 2.834 1.390 -12.825 1.00 91.44 210 THR A N 1
ATOM 1714 C CA . THR A 1 210 ? 3.228 0.927 -14.166 1.00 91.44 210 THR A CA 1
ATOM 1715 C C . THR A 1 210 ? 3.052 2.035 -15.209 1.00 91.44 210 THR A C 1
ATOM 1717 O O . THR A 1 210 ? 3.977 2.324 -15.969 1.00 91.44 210 THR A O 1
ATOM 1720 N N . VAL A 1 211 ? 1.901 2.718 -15.211 1.00 90.81 211 VAL A N 1
ATOM 1721 C CA . VAL A 1 211 ? 1.637 3.855 -16.113 1.00 90.81 211 VAL A CA 1
ATOM 1722 C C . VAL A 1 211 ? 2.625 4.997 -15.869 1.00 90.81 211 VAL A C 1
ATOM 1724 O O . VAL A 1 211 ? 3.134 5.582 -16.826 1.00 90.81 211 VAL A O 1
ATOM 1727 N N . LEU A 1 212 ? 2.967 5.284 -14.610 1.00 92.25 212 LEU A N 1
ATOM 1728 C CA . LEU A 1 212 ? 3.985 6.282 -14.284 1.00 92.25 212 LEU A CA 1
ATOM 1729 C C . LEU A 1 212 ? 5.339 5.941 -14.913 1.00 92.25 212 LEU A C 1
ATOM 1731 O O . LEU A 1 212 ? 5.985 6.809 -15.502 1.00 92.25 212 LEU A O 1
ATOM 1735 N N . GLN A 1 213 ? 5.771 4.682 -14.803 1.00 92.56 213 GLN A N 1
ATOM 1736 C CA . GLN A 1 213 ? 7.022 4.235 -15.415 1.00 92.56 213 GLN A CA 1
ATOM 1737 C C . GLN A 1 213 ? 6.972 4.328 -16.941 1.00 92.56 213 GLN A C 1
ATOM 1739 O O . GLN A 1 213 ? 7.946 4.770 -17.544 1.00 92.56 213 GLN A O 1
ATOM 1744 N N . GLN A 1 214 ? 5.838 4.007 -17.572 1.00 92.00 214 GLN A N 1
ATOM 1745 C CA . GLN A 1 214 ? 5.659 4.191 -19.016 1.00 92.00 214 GLN A CA 1
ATOM 1746 C C . GLN A 1 214 ? 5.788 5.666 -19.432 1.00 92.00 214 GLN A C 1
ATOM 1748 O O . GLN A 1 214 ? 6.459 5.968 -20.419 1.00 92.00 214 GLN A O 1
ATOM 1753 N N . ILE A 1 215 ? 5.196 6.603 -18.681 1.00 90.44 215 ILE A N 1
ATOM 1754 C CA . ILE A 1 215 ? 5.313 8.045 -18.964 1.00 90.44 215 ILE A CA 1
ATOM 1755 C C . ILE A 1 215 ? 6.766 8.504 -18.820 1.00 90.44 215 ILE A C 1
ATOM 1757 O O . ILE A 1 215 ? 7.300 9.134 -19.733 1.00 90.44 215 ILE A O 1
ATOM 1761 N N . LYS A 1 216 ? 7.434 8.129 -17.724 1.00 92.50 216 LYS A N 1
ATOM 1762 C CA . LYS A 1 216 ? 8.851 8.453 -17.502 1.00 92.50 216 LYS A CA 1
ATOM 1763 C C . LYS A 1 216 ? 9.751 7.869 -18.581 1.00 92.50 216 LYS A C 1
ATOM 1765 O O . LYS A 1 216 ? 10.668 8.542 -19.044 1.00 92.50 216 LYS A O 1
ATOM 1770 N N . TRP A 1 217 ? 9.488 6.636 -19.005 1.00 94.69 217 TRP A N 1
ATOM 1771 C CA . TRP A 1 217 ? 10.220 6.002 -20.094 1.00 94.69 217 TRP A CA 1
ATOM 1772 C C . TRP A 1 217 ? 10.050 6.797 -21.395 1.00 94.69 217 TRP A C 1
ATOM 1774 O O . TRP A 1 217 ? 11.045 7.101 -22.050 1.00 94.69 217 TRP A O 1
ATOM 1784 N N . ARG A 1 218 ? 8.830 7.244 -21.731 1.00 91.00 218 ARG A N 1
ATOM 1785 C CA . ARG A 1 218 ? 8.577 8.094 -22.912 1.00 91.00 218 ARG A CA 1
ATOM 1786 C C . ARG A 1 218 ? 9.298 9.441 -22.828 1.00 91.00 218 ARG A C 1
ATOM 1788 O O . ARG A 1 218 ? 9.875 9.888 -23.818 1.00 91.00 218 ARG A O 1
ATOM 1795 N N . GLU A 1 219 ? 9.320 10.084 -21.665 1.00 91.06 219 GLU A N 1
ATOM 1796 C CA . GLU A 1 219 ? 10.081 11.323 -21.450 1.00 91.06 219 GLU A CA 1
ATOM 1797 C C . GLU A 1 219 ? 11.589 11.107 -21.649 1.00 91.06 219 GLU A C 1
ATOM 1799 O O . GLU A 1 219 ? 12.238 11.862 -22.379 1.00 91.06 219 GLU A O 1
ATOM 1804 N N . GLN A 1 220 ? 12.137 10.026 -21.085 1.00 92.31 220 GLN A N 1
ATOM 1805 C CA . GLN A 1 220 ? 13.533 9.629 -21.291 1.00 92.31 220 GLN A CA 1
ATOM 1806 C C . GLN A 1 220 ? 13.825 9.312 -22.760 1.00 92.31 220 GLN A C 1
ATOM 1808 O O . GLN A 1 220 ? 14.883 9.678 -23.265 1.00 92.31 220 GLN A O 1
ATOM 1813 N N . SER A 1 221 ? 12.877 8.690 -23.463 1.00 92.12 221 SER A N 1
ATOM 1814 C CA . SER A 1 221 ? 12.978 8.359 -24.885 1.00 92.12 221 SER A CA 1
ATOM 1815 C C . SER A 1 221 ? 13.235 9.624 -25.721 1.00 92.12 221 SER A C 1
ATOM 1817 O O . SER A 1 221 ? 14.144 9.659 -26.551 1.00 92.12 221 SER A O 1
ATOM 1819 N N . ARG A 1 222 ? 12.516 10.717 -25.424 1.00 88.81 222 ARG A N 1
ATOM 1820 C CA . ARG A 1 222 ? 12.657 12.014 -26.103 1.00 88.81 222 ARG A CA 1
ATOM 1821 C C . ARG A 1 222 ? 14.002 12.665 -25.809 1.00 88.81 222 ARG A C 1
ATOM 1823 O O . ARG A 1 222 ? 14.620 13.197 -26.726 1.00 88.81 222 ARG A O 1
ATOM 1830 N N . ALA A 1 223 ? 14.473 12.591 -24.564 1.00 89.88 223 ALA A N 1
ATOM 1831 C CA . ALA A 1 223 ? 15.791 13.100 -24.188 1.00 89.88 223 ALA A CA 1
ATOM 1832 C C . ALA A 1 223 ? 16.927 12.313 -24.869 1.00 89.88 223 ALA A C 1
ATOM 1834 O O . ALA A 1 223 ? 17.906 12.900 -25.333 1.00 89.88 223 ALA A O 1
ATOM 1835 N N . LYS A 1 224 ? 16.771 10.989 -24.976 1.00 89.25 224 LYS A N 1
ATOM 1836 C CA . LYS A 1 224 ? 17.742 10.076 -25.587 1.00 89.25 224 LYS A CA 1
ATOM 1837 C C . LYS A 1 224 ? 17.831 10.189 -27.111 1.00 89.25 224 LYS A C 1
ATOM 1839 O O . LYS A 1 224 ? 18.896 9.931 -27.655 1.00 89.25 224 LYS A O 1
ATOM 1844 N N . ARG A 1 225 ? 16.778 10.640 -27.807 1.00 86.69 225 ARG A N 1
ATOM 1845 C CA . ARG A 1 225 ? 16.801 10.858 -29.273 1.00 86.69 225 ARG A CA 1
ATOM 1846 C C . ARG A 1 225 ? 17.859 11.860 -29.751 1.00 86.69 225 ARG A C 1
ATOM 1848 O O . ARG A 1 225 ? 18.239 11.820 -30.915 1.00 86.69 225 ARG A O 1
ATOM 1855 N N . GLY A 1 226 ? 18.309 12.766 -28.882 1.00 81.56 226 GLY A N 1
ATOM 1856 C CA . GLY A 1 226 ? 19.361 13.742 -29.188 1.00 81.56 226 GLY A CA 1
ATOM 1857 C C . GLY A 1 226 ? 20.762 13.328 -28.731 1.00 81.56 226 GLY A C 1
ATOM 1858 O O . GLY A 1 226 ? 21.692 14.121 -28.857 1.00 81.56 226 GLY A O 1
ATOM 1859 N N . GLN A 1 227 ? 20.915 12.133 -28.159 1.00 87.31 227 GLN A N 1
ATOM 1860 C CA . GLN A 1 227 ? 22.171 11.655 -27.590 1.00 87.31 227 GLN A CA 1
ATOM 1861 C C . GLN A 1 227 ? 22.706 10.486 -28.411 1.00 87.31 227 GLN A C 1
ATOM 1863 O O . GLN A 1 227 ? 21.945 9.681 -28.946 1.00 87.31 227 GLN A O 1
ATOM 1868 N N . TYR A 1 228 ? 24.029 10.384 -28.496 1.00 84.12 228 TYR A N 1
ATOM 1869 C CA . TYR A 1 228 ? 24.655 9.183 -29.025 1.00 84.12 228 TYR A CA 1
ATOM 1870 C C . TYR A 1 228 ? 24.490 8.046 -28.009 1.00 84.12 228 TYR A C 1
ATOM 1872 O O . TYR A 1 228 ? 24.785 8.223 -26.827 1.00 84.12 228 TYR A O 1
ATOM 1880 N N . LEU A 1 229 ? 24.016 6.894 -28.475 1.00 88.12 229 LEU A N 1
ATOM 1881 C CA . LEU A 1 229 ? 23.804 5.689 -27.676 1.00 88.12 229 LEU A CA 1
ATOM 1882 C C . LEU A 1 229 ? 24.581 4.542 -28.308 1.00 88.12 229 LEU A C 1
ATOM 1884 O O . LEU A 1 229 ? 24.686 4.476 -29.532 1.00 88.12 229 LEU A O 1
ATOM 1888 N N . THR A 1 230 ? 25.099 3.623 -27.499 1.00 91.19 230 THR A N 1
ATOM 1889 C CA . THR A 1 230 ? 25.660 2.376 -28.031 1.00 91.19 230 THR A CA 1
ATOM 1890 C C . THR A 1 230 ? 24.544 1.407 -28.421 1.00 91.19 230 THR A C 1
ATOM 1892 O O . THR A 1 230 ? 23.390 1.558 -28.009 1.00 91.19 230 THR A O 1
ATOM 1895 N N . LEU A 1 231 ? 24.874 0.387 -29.218 1.00 90.94 231 LEU A N 1
ATOM 1896 C CA . LEU A 1 231 ? 23.906 -0.656 -29.573 1.00 90.94 231 LEU A CA 1
ATOM 1897 C C . LEU A 1 231 ? 23.340 -1.369 -28.330 1.00 90.94 231 LEU A C 1
ATOM 1899 O O . LEU A 1 231 ? 22.144 -1.650 -28.274 1.00 90.94 231 LEU A O 1
ATOM 1903 N N . GLU A 1 232 ? 24.184 -1.587 -27.320 1.00 91.62 232 GLU A N 1
ATOM 1904 C CA . GLU A 1 232 ? 23.797 -2.190 -26.043 1.00 91.62 232 GLU A CA 1
ATOM 1905 C C . GLU A 1 232 ? 22.856 -1.274 -25.244 1.00 91.62 232 GLU A C 1
ATOM 1907 O O . GLU A 1 232 ? 21.825 -1.728 -24.751 1.00 91.62 232 GLU A O 1
ATOM 1912 N N . ASP A 1 233 ? 23.133 0.034 -25.191 1.00 91.75 233 ASP A N 1
ATOM 1913 C CA . ASP A 1 233 ? 22.254 0.997 -24.511 1.00 91.75 233 ASP A CA 1
ATOM 1914 C C . ASP A 1 233 ? 20.852 1.027 -25.133 1.00 91.75 233 ASP A C 1
ATOM 1916 O O . ASP A 1 233 ? 19.849 1.141 -24.424 1.00 91.75 233 ASP A O 1
ATOM 1920 N N . VAL A 1 234 ? 20.771 0.936 -26.466 1.00 92.81 234 VAL A N 1
ATOM 1921 C CA . VAL A 1 234 ? 19.493 0.868 -27.186 1.00 92.81 234 VAL A CA 1
ATOM 1922 C C . VAL A 1 234 ? 18.791 -0.462 -26.913 1.00 92.81 234 VAL A C 1
ATOM 1924 O O . VAL A 1 234 ? 17.578 -0.465 -26.702 1.00 92.81 234 VAL A O 1
ATOM 1927 N N . HIS A 1 235 ? 19.524 -1.577 -26.865 1.00 92.94 235 HIS A N 1
ATOM 1928 C CA . HIS A 1 235 ? 18.966 -2.888 -26.533 1.00 92.94 235 HIS A CA 1
ATOM 1929 C C . HIS A 1 235 ? 18.331 -2.901 -25.135 1.00 92.94 235 HIS A C 1
ATOM 1931 O O . HIS A 1 235 ? 17.148 -3.221 -25.004 1.00 92.94 235 HIS A O 1
ATOM 1937 N N . GLN A 1 236 ? 19.073 -2.460 -24.116 1.00 94.06 236 GLN A N 1
ATOM 1938 C CA . GLN A 1 236 ? 18.581 -2.382 -22.739 1.00 94.06 236 GLN A CA 1
ATOM 1939 C C . GLN A 1 236 ? 17.392 -1.427 -22.610 1.00 94.06 236 GLN A C 1
ATOM 1941 O O . GLN A 1 236 ? 16.434 -1.713 -21.894 1.00 94.06 236 GLN A O 1
ATOM 1946 N N . PHE A 1 237 ? 17.417 -0.297 -23.322 1.00 93.81 237 PHE A N 1
ATOM 1947 C CA . PHE A 1 237 ? 16.324 0.671 -23.274 1.00 93.81 237 PHE A CA 1
ATOM 1948 C C . PHE A 1 237 ? 15.028 0.143 -23.912 1.00 93.81 237 PHE A C 1
ATOM 1950 O O . PHE A 1 237 ? 13.943 0.425 -23.401 1.00 93.81 237 PHE A O 1
ATOM 1957 N N . ILE A 1 238 ? 15.129 -0.651 -24.987 1.00 93.19 238 ILE A N 1
ATOM 1958 C CA . ILE A 1 238 ? 13.985 -1.360 -25.585 1.00 93.19 238 ILE A CA 1
ATOM 1959 C C . ILE A 1 238 ? 13.447 -2.410 -24.616 1.00 93.19 238 ILE A C 1
ATOM 1961 O O . ILE A 1 238 ? 12.241 -2.437 -24.386 1.00 93.19 238 ILE A O 1
ATOM 1965 N N . GLN A 1 239 ? 14.323 -3.225 -24.019 1.00 94.31 239 GLN A N 1
ATOM 1966 C CA . GLN A 1 239 ? 13.920 -4.261 -23.067 1.00 94.31 239 GLN A CA 1
ATOM 1967 C C . GLN A 1 239 ? 13.160 -3.660 -21.877 1.00 94.31 239 GLN A C 1
ATOM 1969 O O . GLN A 1 239 ? 12.092 -4.149 -21.522 1.00 94.31 239 GLN A O 1
ATOM 1974 N N . GLN A 1 240 ? 13.650 -2.547 -21.319 1.00 93.38 240 GLN A N 1
ATOM 1975 C CA . GLN A 1 240 ? 12.941 -1.810 -20.268 1.00 93.38 240 GLN A CA 1
ATOM 1976 C C . GLN A 1 240 ? 11.538 -1.378 -20.718 1.00 93.38 240 GLN A C 1
ATOM 1978 O O . GLN A 1 240 ? 10.588 -1.487 -19.952 1.00 93.38 240 GLN A O 1
ATOM 1983 N N . GLY A 1 241 ? 11.381 -0.907 -21.959 1.00 92.25 241 GLY A N 1
ATOM 1984 C CA . GLY A 1 241 ? 10.070 -0.538 -22.498 1.00 92.25 241 GLY A CA 1
ATOM 1985 C C . GLY A 1 241 ? 9.115 -1.732 -22.626 1.00 92.25 241 GLY A C 1
ATOM 1986 O O . GLY A 1 241 ? 7.943 -1.625 -22.266 1.00 92.25 241 GLY A O 1
ATOM 1987 N N . GLU A 1 242 ? 9.617 -2.877 -23.090 1.00 92.25 242 GLU A N 1
ATOM 1988 C CA . GLU A 1 242 ? 8.844 -4.119 -23.235 1.00 92.25 242 GLU A CA 1
ATOM 1989 C C . GLU A 1 242 ? 8.430 -4.708 -21.876 1.00 92.25 242 GLU A C 1
ATOM 1991 O O . GLU A 1 242 ? 7.280 -5.116 -21.709 1.00 92.25 242 GLU A O 1
ATOM 1996 N N . GLU A 1 243 ? 9.320 -4.685 -20.879 1.00 92.69 243 GLU A N 1
ATOM 1997 C CA . GLU A 1 243 ? 9.031 -5.106 -19.498 1.00 92.69 243 GLU A CA 1
ATOM 1998 C C . GLU A 1 243 ? 7.961 -4.228 -18.832 1.00 92.69 243 GLU A C 1
ATOM 2000 O O . GLU A 1 243 ? 7.157 -4.717 -18.038 1.00 92.69 243 GLU A O 1
ATOM 2005 N N . LEU A 1 244 ? 7.896 -2.944 -19.198 1.00 90.75 244 LEU A N 1
ATOM 2006 C CA . LEU A 1 244 ? 6.839 -2.020 -18.776 1.00 90.75 244 LEU A CA 1
ATOM 2007 C C . LEU A 1 244 ? 5.510 -2.231 -19.522 1.00 90.75 244 LEU A C 1
ATOM 2009 O O . LEU A 1 244 ? 4.544 -1.511 -19.262 1.00 90.75 244 LEU A O 1
ATOM 2013 N N . GLY A 1 245 ? 5.434 -3.196 -20.442 1.00 88.69 245 GLY A N 1
ATOM 2014 C CA . GLY A 1 245 ? 4.230 -3.525 -21.203 1.00 88.69 245 GLY A CA 1
ATOM 2015 C C . GLY A 1 245 ? 3.948 -2.590 -22.381 1.00 88.69 245 GLY A C 1
ATOM 2016 O O . GLY A 1 245 ? 2.816 -2.561 -22.872 1.00 88.69 245 GLY A O 1
ATOM 2017 N N . LEU A 1 246 ? 4.937 -1.813 -22.844 1.00 88.25 246 LEU A N 1
ATOM 2018 C CA . LEU A 1 246 ? 4.801 -1.050 -24.086 1.00 88.25 246 LEU A CA 1
ATOM 2019 C C . LEU A 1 246 ? 4.767 -2.016 -25.276 1.00 88.25 246 LEU A C 1
ATOM 2021 O O . LEU A 1 246 ? 5.575 -2.936 -25.383 1.00 88.25 246 LEU A O 1
ATOM 2025 N N . THR A 1 247 ? 3.812 -1.801 -26.177 1.00 87.44 247 THR A N 1
ATOM 2026 C CA . THR A 1 247 ? 3.632 -2.628 -27.379 1.00 87.44 247 THR A CA 1
ATOM 2027 C C . THR A 1 247 ? 4.247 -1.956 -28.602 1.00 87.44 247 THR A C 1
ATOM 2029 O O . THR A 1 247 ? 4.533 -0.760 -28.585 1.00 87.44 247 THR A O 1
ATOM 2032 N N . ASP A 1 248 ? 4.382 -2.703 -29.700 1.00 82.81 248 ASP A N 1
ATOM 2033 C CA . ASP A 1 248 ? 4.931 -2.213 -30.977 1.00 82.81 248 ASP A CA 1
ATOM 2034 C C . ASP A 1 248 ? 4.164 -1.029 -31.592 1.00 82.81 248 ASP A C 1
ATOM 2036 O O . ASP A 1 248 ? 4.674 -0.363 -32.490 1.00 82.81 248 ASP A O 1
ATOM 2040 N N . ASN A 1 249 ? 2.955 -0.743 -31.100 1.00 84.38 249 ASN A N 1
ATOM 2041 C CA . ASN A 1 249 ? 2.163 0.412 -31.514 1.00 84.38 249 ASN A CA 1
ATOM 2042 C C . ASN A 1 249 ? 2.648 1.733 -30.894 1.00 84.38 249 ASN A C 1
ATOM 2044 O O . ASN A 1 249 ? 2.219 2.799 -31.338 1.00 84.38 249 ASN A O 1
ATOM 2048 N N . ASP A 1 250 ? 3.494 1.693 -29.860 1.00 89.19 250 ASP A N 1
ATOM 2049 C CA . ASP A 1 250 ? 4.035 2.904 -29.248 1.00 89.19 250 ASP A CA 1
ATOM 2050 C C . ASP A 1 250 ? 5.085 3.549 -30.180 1.00 89.19 250 ASP A C 1
ATOM 2052 O O . ASP A 1 250 ? 6.075 2.902 -30.543 1.00 89.19 250 ASP A O 1
ATOM 2056 N N . PRO A 1 251 ? 4.902 4.820 -30.590 1.00 89.88 251 PRO A N 1
ATOM 2057 C CA . PRO A 1 251 ? 5.773 5.465 -31.572 1.00 89.88 251 PRO A CA 1
ATOM 2058 C C . PRO A 1 251 ? 7.197 5.674 -31.047 1.00 89.88 251 PRO A C 1
ATOM 2060 O O . PRO A 1 251 ? 8.151 5.693 -31.830 1.00 89.88 251 PRO A O 1
ATOM 2063 N N . ASP A 1 252 ? 7.359 5.830 -29.730 1.00 91.06 252 ASP A N 1
ATOM 2064 C CA . ASP A 1 252 ? 8.665 5.998 -29.114 1.00 91.06 252 ASP A CA 1
ATOM 2065 C C . ASP A 1 252 ? 9.419 4.662 -29.095 1.00 91.06 252 ASP A C 1
ATOM 2067 O O . ASP A 1 252 ? 10.575 4.618 -29.523 1.00 91.06 252 ASP A O 1
ATOM 2071 N N . LEU A 1 253 ? 8.753 3.558 -28.740 1.00 93.00 253 LEU A N 1
ATOM 2072 C CA . LEU A 1 253 ? 9.337 2.211 -28.810 1.00 93.00 253 LEU A CA 1
ATOM 2073 C C . LEU A 1 253 ? 9.685 1.791 -30.243 1.00 93.00 253 LEU A C 1
ATOM 2075 O O . LEU A 1 253 ? 10.793 1.305 -30.486 1.00 93.00 253 LEU A O 1
ATOM 2079 N N . ALA A 1 254 ? 8.787 2.027 -31.201 1.00 92.56 254 ALA A N 1
ATOM 2080 C CA . ALA A 1 254 ? 9.020 1.718 -32.610 1.00 92.56 254 ALA A CA 1
ATOM 2081 C C . ALA A 1 254 ? 10.264 2.439 -33.158 1.00 92.56 254 ALA A C 1
ATOM 2083 O O . ALA A 1 254 ? 11.062 1.840 -33.880 1.00 92.56 254 ALA A O 1
ATOM 2084 N N . HIS A 1 255 ? 10.478 3.698 -32.758 1.00 92.12 255 HIS A N 1
ATOM 2085 C CA . HIS A 1 255 ? 11.670 4.455 -33.131 1.00 92.12 255 HIS A CA 1
ATOM 2086 C C . HIS A 1 255 ? 12.962 3.791 -32.637 1.00 92.12 255 HIS A C 1
ATOM 2088 O O . HIS A 1 255 ? 13.889 3.613 -33.424 1.00 92.12 255 HIS A O 1
ATOM 2094 N N . PHE A 1 256 ? 13.036 3.394 -31.360 1.00 91.94 256 PHE A N 1
ATOM 2095 C CA . PHE A 1 256 ? 14.236 2.735 -30.830 1.00 91.94 256 PHE A CA 1
ATOM 2096 C C . PHE A 1 256 ? 14.447 1.342 -31.436 1.00 91.94 256 PHE A C 1
ATOM 2098 O O . PHE A 1 256 ? 15.589 0.977 -31.711 1.00 91.94 256 PHE A O 1
ATOM 2105 N N . LYS A 1 257 ? 13.376 0.592 -31.732 1.00 92.38 257 LYS A N 1
ATOM 2106 C CA . LYS A 1 257 ? 13.471 -0.688 -32.458 1.00 92.38 257 LYS A CA 1
ATOM 2107 C C . LYS A 1 257 ? 14.043 -0.514 -33.865 1.00 92.38 257 LYS A C 1
ATOM 2109 O O . LYS A 1 257 ? 14.907 -1.289 -34.268 1.00 92.38 257 LYS A O 1
ATOM 2114 N N . GLU A 1 258 ? 13.618 0.513 -34.594 1.00 91.69 258 GLU A N 1
ATOM 2115 C CA . GLU A 1 258 ? 14.167 0.814 -35.920 1.00 91.69 258 GLU A CA 1
ATOM 2116 C C . GLU A 1 258 ? 15.616 1.319 -35.846 1.00 91.69 258 GLU A C 1
ATOM 2118 O O . GLU A 1 258 ? 16.471 0.931 -36.647 1.00 91.69 258 GLU A O 1
ATOM 2123 N N . LEU A 1 259 ? 15.925 2.123 -34.827 1.00 91.12 259 LEU A N 1
ATOM 2124 C CA . LEU A 1 259 ? 17.279 2.591 -34.551 1.00 91.12 259 LEU A CA 1
ATOM 2125 C C . LEU A 1 259 ? 18.228 1.417 -34.251 1.00 91.12 259 LEU A C 1
ATOM 2127 O O . LEU A 1 259 ? 19.341 1.372 -34.779 1.00 91.12 259 LEU A O 1
ATOM 2131 N N . ARG A 1 260 ? 17.765 0.428 -33.477 1.00 92.25 260 ARG A N 1
ATOM 2132 C CA . ARG A 1 260 ? 18.484 -0.826 -33.219 1.00 92.25 260 ARG A CA 1
ATOM 2133 C C . ARG A 1 260 ? 18.723 -1.616 -34.503 1.00 92.25 260 ARG A C 1
ATOM 2135 O O . ARG A 1 260 ? 19.856 -2.011 -34.747 1.00 92.25 260 ARG A O 1
ATOM 2142 N N . ARG A 1 261 ? 17.699 -1.803 -35.344 1.00 92.38 261 ARG A N 1
ATOM 2143 C CA . ARG A 1 261 ? 17.841 -2.497 -36.641 1.00 92.38 261 ARG A CA 1
ATOM 2144 C C . ARG A 1 261 ? 18.871 -1.824 -37.542 1.00 92.38 261 ARG A C 1
ATOM 2146 O O . ARG A 1 261 ? 19.669 -2.504 -38.179 1.00 92.38 261 ARG A O 1
ATOM 2153 N N . SER A 1 262 ? 18.877 -0.492 -37.572 1.00 90.88 262 SER A N 1
ATOM 2154 C CA . SER A 1 262 ? 19.866 0.283 -38.328 1.00 90.88 262 SER A CA 1
ATOM 2155 C C . SER A 1 262 ? 21.289 0.071 -37.792 1.00 90.88 262 SER A C 1
ATOM 2157 O O . SER A 1 262 ? 22.217 -0.100 -38.583 1.00 90.88 262 SER A O 1
ATOM 2159 N N . GLY A 1 263 ? 21.458 0.022 -36.466 1.00 90.62 263 GLY A N 1
ATOM 2160 C CA . GLY A 1 263 ? 22.729 -0.302 -35.809 1.00 90.62 263 GLY A CA 1
ATOM 2161 C C . GLY A 1 263 ? 23.208 -1.733 -36.079 1.00 90.62 263 GLY A C 1
ATOM 2162 O O . GLY A 1 263 ? 24.354 -1.932 -36.476 1.00 90.62 263 GLY A O 1
ATOM 2163 N N . GLU A 1 264 ? 22.321 -2.726 -35.968 1.00 91.75 264 GLU A N 1
ATOM 2164 C CA . GLU A 1 264 ? 22.607 -4.135 -36.286 1.00 91.75 264 GLU A CA 1
ATOM 2165 C C . GLU A 1 264 ? 22.985 -4.315 -37.767 1.00 91.75 264 GLU A C 1
ATOM 2167 O O . GLU A 1 264 ? 23.937 -5.026 -38.090 1.00 91.75 264 GLU A O 1
ATOM 2172 N N . ALA A 1 265 ? 22.290 -3.632 -38.684 1.00 91.38 265 ALA A N 1
ATOM 2173 C CA . ALA A 1 265 ? 22.607 -3.655 -40.111 1.00 91.38 265 ALA A CA 1
ATOM 2174 C C . ALA A 1 265 ? 23.963 -3.002 -40.419 1.00 91.38 265 ALA A C 1
ATOM 2176 O O . ALA A 1 265 ? 24.689 -3.468 -41.302 1.00 91.38 265 ALA A O 1
ATOM 2177 N N . TRP A 1 266 ? 24.318 -1.931 -39.702 1.00 91.94 266 TRP A N 1
ATOM 2178 C CA . TRP A 1 266 ? 25.653 -1.342 -39.779 1.00 91.94 266 TRP A CA 1
ATOM 2179 C C . TRP A 1 266 ? 26.712 -2.327 -39.275 1.00 91.94 266 TRP A C 1
ATOM 2181 O O . TRP A 1 266 ? 27.718 -2.534 -39.950 1.00 91.94 266 TRP A O 1
ATOM 2191 N N . GLU A 1 267 ? 26.469 -2.989 -38.141 1.00 89.38 267 GLU A N 1
ATOM 2192 C CA . GLU A 1 267 ? 27.413 -3.933 -37.540 1.00 89.38 267 GLU A CA 1
ATOM 2193 C C . GLU A 1 267 ? 27.630 -5.171 -38.421 1.00 89.38 267 GLU A C 1
ATOM 2195 O O . GLU A 1 267 ? 28.765 -5.614 -38.596 1.00 89.38 267 GLU A O 1
ATOM 2200 N N . ALA A 1 268 ? 26.566 -5.689 -39.039 1.00 89.50 268 ALA A N 1
ATOM 2201 C CA . ALA A 1 268 ? 26.650 -6.780 -40.005 1.00 89.50 268 ALA A CA 1
ATOM 2202 C C . ALA A 1 268 ? 27.533 -6.403 -41.206 1.00 89.50 268 ALA A C 1
ATOM 2204 O O . ALA A 1 268 ? 28.450 -7.147 -41.549 1.00 89.50 268 ALA A O 1
ATOM 2205 N N . LYS A 1 269 ? 27.322 -5.212 -41.788 1.00 87.50 269 LYS A N 1
ATOM 2206 C CA . LYS A 1 269 ? 28.148 -4.699 -42.894 1.00 87.50 269 LYS A CA 1
ATOM 2207 C C . LYS A 1 269 ? 29.597 -4.454 -42.476 1.00 87.50 269 LYS A C 1
ATOM 2209 O O . LYS A 1 269 ? 30.506 -4.738 -43.249 1.00 87.50 269 LYS A O 1
ATOM 2214 N N . ALA A 1 270 ? 29.827 -3.935 -41.269 1.00 86.94 270 ALA A N 1
ATOM 2215 C CA . ALA A 1 270 ? 31.170 -3.734 -40.733 1.00 86.94 270 ALA A CA 1
ATOM 2216 C C . ALA A 1 270 ? 31.920 -5.069 -40.635 1.00 86.94 270 ALA A C 1
ATOM 2218 O O . ALA A 1 270 ? 33.026 -5.194 -41.156 1.00 86.94 270 ALA A O 1
ATOM 2219 N N . LYS A 1 271 ? 31.293 -6.081 -40.022 1.00 88.31 271 LYS A N 1
ATOM 2220 C CA . LYS A 1 271 ? 31.870 -7.423 -39.863 1.00 88.31 271 LYS A CA 1
ATOM 2221 C C . LYS A 1 271 ? 32.124 -8.099 -41.208 1.00 88.31 271 LYS A C 1
ATOM 2223 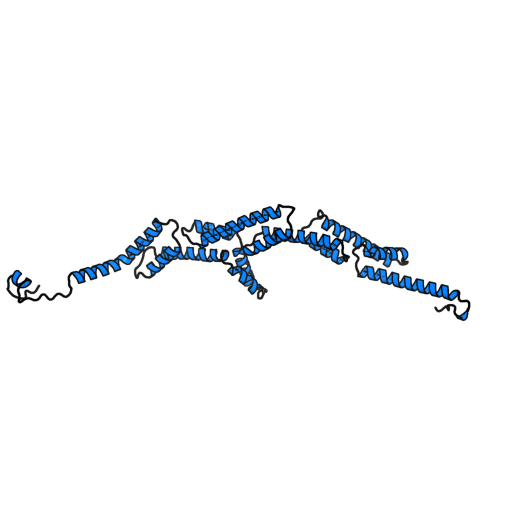O O . LYS A 1 271 ? 33.192 -8.676 -41.392 1.00 88.31 271 LYS A O 1
ATOM 2228 N N . GLU A 1 272 ? 31.193 -7.976 -42.154 1.00 88.19 272 GLU A N 1
ATOM 2229 C CA . GLU A 1 272 ? 31.369 -8.469 -43.522 1.00 88.19 272 GLU A CA 1
ATOM 2230 C C . GLU A 1 272 ? 32.606 -7.835 -44.176 1.00 88.19 272 GLU A C 1
ATOM 2232 O O . GLU A 1 272 ? 33.526 -8.555 -44.556 1.00 88.19 272 GLU A O 1
ATOM 2237 N N . LEU A 1 273 ? 32.696 -6.500 -44.213 1.00 84.75 273 LEU A N 1
ATOM 2238 C CA . LEU A 1 273 ? 33.817 -5.780 -44.833 1.00 84.75 273 LEU A CA 1
ATOM 2239 C C . LEU A 1 273 ? 35.173 -6.047 -44.161 1.00 84.75 273 LEU A C 1
ATOM 2241 O O . LEU A 1 273 ? 36.196 -6.003 -44.842 1.00 84.75 273 LEU A O 1
ATOM 2245 N N . ILE A 1 274 ? 35.193 -6.315 -42.850 1.00 85.06 274 ILE A N 1
ATOM 2246 C CA . ILE A 1 274 ? 36.407 -6.705 -42.113 1.00 85.06 274 ILE A CA 1
ATOM 2247 C C . ILE A 1 274 ? 36.844 -8.132 -42.478 1.00 85.06 274 ILE A C 1
ATOM 2249 O O . ILE A 1 274 ? 38.039 -8.417 -42.505 1.00 85.06 274 ILE A O 1
ATOM 2253 N N . SER A 1 275 ? 35.895 -9.034 -42.743 1.00 84.00 275 SER A N 1
ATOM 2254 C CA . SER A 1 275 ? 36.172 -10.456 -42.991 1.00 84.00 275 SER A CA 1
ATOM 2255 C C . SER A 1 275 ? 36.656 -10.787 -44.409 1.00 84.00 275 SER A C 1
ATOM 2257 O O . SER A 1 275 ? 37.195 -11.871 -44.629 1.00 84.00 275 SER A O 1
ATOM 2259 N N . VAL A 1 276 ? 36.468 -9.881 -45.374 1.00 86.31 276 VAL A N 1
ATOM 2260 C CA . VAL A 1 276 ? 36.848 -10.099 -46.780 1.00 86.31 276 VAL A CA 1
ATOM 2261 C C . VAL A 1 276 ? 38.368 -9.987 -46.966 1.00 86.31 276 VAL A C 1
ATOM 2263 O O . VAL A 1 276 ? 39.004 -9.064 -46.467 1.00 86.31 276 VAL A O 1
ATOM 2266 N N . GLU A 1 277 ? 38.946 -10.903 -47.751 1.00 68.50 277 GLU A N 1
ATOM 2267 C CA . GLU A 1 277 ? 40.398 -11.029 -47.986 1.00 68.50 277 GLU A CA 1
ATOM 2268 C C . GLU A 1 277 ? 41.026 -9.784 -48.651 1.00 68.50 277 GLU A C 1
ATOM 2270 O O . GLU A 1 277 ? 42.170 -9.426 -48.373 1.00 68.50 277 GLU A O 1
ATOM 2275 N N . ALA A 1 278 ? 40.255 -9.074 -49.482 1.00 75.00 278 ALA A N 1
ATOM 2276 C CA . ALA A 1 278 ? 40.620 -7.784 -50.064 1.00 75.00 278 ALA A CA 1
ATOM 2277 C C . ALA A 1 278 ? 39.669 -6.680 -49.572 1.00 75.00 278 ALA A C 1
ATOM 2279 O O . ALA A 1 278 ? 38.622 -6.424 -50.170 1.00 75.00 278 ALA A O 1
ATOM 2280 N N . VAL A 1 279 ? 40.039 -6.012 -48.476 1.00 77.19 279 VAL A N 1
ATOM 2281 C CA . VAL A 1 279 ? 39.229 -4.950 -47.859 1.00 77.19 279 VAL A CA 1
ATOM 2282 C C . VAL A 1 279 ? 39.069 -3.757 -48.807 1.00 77.19 279 VAL A C 1
ATOM 2284 O O . VAL A 1 279 ? 40.041 -3.112 -49.207 1.00 77.19 279 VAL A O 1
ATOM 2287 N N . HIS A 1 280 ? 37.823 -3.403 -49.126 1.00 81.56 280 HIS A N 1
ATOM 2288 C CA . HIS A 1 280 ? 37.515 -2.220 -49.927 1.00 81.56 280 HIS A CA 1
ATOM 2289 C C . HIS A 1 280 ? 37.518 -0.947 -49.056 1.00 81.56 280 HIS A C 1
ATOM 2291 O O . HIS A 1 280 ? 36.485 -0.484 -48.566 1.00 81.56 280 HIS A O 1
ATOM 2297 N N . TYR A 1 281 ? 38.696 -0.347 -48.873 1.00 80.81 281 TYR A N 1
ATOM 2298 C CA . TYR A 1 281 ? 38.928 0.750 -47.919 1.00 80.81 281 TYR A CA 1
ATOM 2299 C C . TYR A 1 281 ? 38.023 1.980 -48.087 1.00 80.81 281 TYR A C 1
ATOM 2301 O O . TYR A 1 281 ? 37.615 2.566 -47.091 1.00 80.81 281 TYR A O 1
ATOM 2309 N N . VAL A 1 282 ? 37.640 2.341 -49.316 1.00 84.38 282 VAL A N 1
ATOM 2310 C CA . VAL A 1 282 ? 36.731 3.480 -49.566 1.00 84.38 282 VAL A CA 1
ATOM 2311 C C . VAL A 1 282 ? 35.333 3.220 -48.989 1.00 84.38 282 VAL A C 1
ATOM 2313 O O . VAL A 1 282 ? 34.682 4.129 -48.483 1.00 84.38 282 VAL A O 1
ATOM 2316 N N . GLN A 1 283 ? 34.874 1.965 -49.028 1.00 83.94 283 GLN A N 1
ATOM 2317 C CA . GLN A 1 283 ? 33.586 1.580 -48.441 1.00 83.94 283 GLN A CA 1
ATOM 2318 C C . GLN A 1 283 ? 33.678 1.555 -46.915 1.00 83.94 283 GLN A C 1
ATOM 2320 O O . GLN A 1 283 ? 32.748 1.987 -46.242 1.00 83.94 283 GLN A O 1
ATOM 2325 N N . LEU A 1 284 ? 34.811 1.105 -46.375 1.00 84.94 284 LEU A N 1
ATOM 2326 C CA . LEU A 1 284 ? 35.049 1.031 -44.936 1.00 84.94 284 LEU A CA 1
ATOM 2327 C C . LEU A 1 284 ? 35.204 2.432 -44.303 1.00 84.94 284 LEU A C 1
ATOM 2329 O O . LEU A 1 284 ? 34.683 2.675 -43.217 1.00 84.94 284 LEU A O 1
ATOM 2333 N N . GLU A 1 285 ? 35.808 3.392 -45.012 1.00 84.56 285 GLU A N 1
ATOM 2334 C CA . GLU A 1 285 ? 35.873 4.803 -44.599 1.00 84.56 285 GLU A CA 1
ATOM 2335 C C . GLU A 1 285 ? 34.491 5.474 -44.638 1.00 84.56 285 GLU A C 1
ATOM 2337 O O . GLU A 1 285 ? 34.103 6.159 -43.689 1.00 84.56 285 GLU A O 1
ATOM 2342 N N . ALA A 1 286 ? 33.698 5.207 -45.682 1.00 86.44 286 ALA A N 1
ATOM 2343 C CA . ALA A 1 286 ? 32.312 5.666 -45.753 1.00 86.44 286 ALA A CA 1
ATOM 2344 C C . ALA A 1 286 ? 31.442 5.069 -44.629 1.00 86.44 286 ALA A C 1
ATOM 2346 O O . ALA A 1 286 ? 30.569 5.756 -44.096 1.00 86.44 286 ALA A O 1
ATOM 2347 N N . LEU A 1 287 ? 31.685 3.811 -44.252 1.00 87.19 287 LEU A N 1
ATOM 2348 C CA . LEU A 1 287 ? 30.975 3.121 -43.175 1.00 87.19 287 LEU A CA 1
ATOM 2349 C C . LEU A 1 287 ? 31.358 3.668 -41.787 1.00 87.19 287 LEU A C 1
ATOM 2351 O O . LEU A 1 287 ? 30.474 3.899 -40.962 1.00 87.19 287 LEU A O 1
ATOM 2355 N N . SER A 1 288 ? 32.641 3.963 -41.552 1.00 86.19 288 SER A N 1
ATOM 2356 C CA . SER A 1 288 ? 33.119 4.653 -40.342 1.00 86.19 288 SER A CA 1
ATOM 2357 C C . SER A 1 288 ? 32.510 6.054 -40.202 1.00 86.19 288 SER A C 1
ATOM 2359 O O . SER A 1 288 ? 32.022 6.407 -39.131 1.00 86.19 288 SER A O 1
ATOM 2361 N N . ALA A 1 289 ? 32.415 6.827 -41.290 1.00 86.56 289 ALA A N 1
ATOM 2362 C CA . ALA A 1 289 ? 31.768 8.142 -41.259 1.00 86.56 289 ALA A CA 1
ATOM 2363 C C . ALA A 1 289 ? 30.275 8.069 -40.862 1.00 86.56 289 ALA A C 1
ATOM 2365 O O . ALA A 1 289 ? 29.750 8.975 -40.206 1.00 86.56 289 ALA A O 1
ATOM 2366 N N . GLN A 1 290 ? 29.590 6.977 -41.223 1.00 85.62 290 GLN A N 1
ATOM 2367 C CA . GLN A 1 290 ? 28.193 6.721 -40.853 1.00 85.62 290 GLN A CA 1
ATOM 2368 C C . GLN A 1 290 ? 28.013 6.301 -39.387 1.00 85.62 290 GLN A C 1
ATOM 2370 O O . GLN A 1 290 ? 26.908 6.450 -38.867 1.00 85.62 290 GLN A O 1
ATOM 2375 N N . ALA A 1 291 ? 29.065 5.839 -38.702 1.00 82.69 291 ALA A N 1
ATOM 2376 C CA . ALA A 1 291 ? 28.988 5.372 -37.315 1.00 82.69 291 ALA A CA 1
ATOM 2377 C C . ALA A 1 291 ? 28.507 6.457 -36.337 1.00 82.69 291 ALA A C 1
ATOM 2379 O O . ALA A 1 291 ? 27.851 6.156 -35.353 1.00 82.69 291 ALA A O 1
ATOM 2380 N N . SER A 1 292 ? 28.749 7.735 -36.647 1.00 80.62 292 SER A N 1
ATOM 2381 C CA . SER A 1 292 ? 28.257 8.873 -35.854 1.00 80.62 292 SER A CA 1
ATOM 2382 C C . SER A 1 292 ? 26.728 9.032 -35.849 1.00 80.62 292 SER A C 1
ATOM 2384 O O . SER A 1 292 ? 26.190 9.763 -35.020 1.00 80.62 292 SER A O 1
ATOM 2386 N N . ARG A 1 293 ? 26.024 8.384 -36.788 1.00 82.38 293 ARG A N 1
ATOM 2387 C CA . ARG A 1 293 ? 24.572 8.521 -36.999 1.00 82.38 293 ARG A CA 1
ATOM 2388 C C . ARG A 1 293 ? 23.763 7.338 -36.479 1.00 82.38 293 ARG A C 1
ATOM 2390 O O . ARG A 1 293 ? 22.540 7.435 -36.431 1.00 82.38 293 ARG A O 1
ATOM 2397 N N . PHE A 1 294 ? 24.420 6.236 -36.129 1.00 85.94 294 PHE A N 1
ATOM 2398 C CA . PHE A 1 294 ? 23.767 5.002 -35.705 1.00 85.94 294 PHE A CA 1
ATOM 2399 C C . PHE A 1 294 ? 24.330 4.531 -34.363 1.00 85.94 294 PHE A C 1
ATOM 2401 O O . PHE A 1 294 ? 25.491 4.808 -34.066 1.00 85.94 294 PHE A O 1
ATOM 2408 N N . PRO A 1 295 ? 23.551 3.791 -33.560 1.00 86.38 295 PRO A N 1
ATOM 2409 C CA . PRO A 1 295 ? 24.085 3.125 -32.387 1.00 86.38 295 PRO A CA 1
ATOM 2410 C C . PRO A 1 295 ? 24.959 1.974 -32.859 1.00 86.38 295 PRO A C 1
ATOM 2412 O O . PRO A 1 295 ? 24.457 0.995 -33.413 1.00 86.38 295 PRO A O 1
ATOM 2415 N N . VAL A 1 296 ? 26.266 2.098 -32.668 1.00 89.88 296 VAL A N 1
ATOM 2416 C CA . VAL A 1 296 ? 27.219 1.058 -33.059 1.00 89.88 296 VAL A CA 1
ATOM 2417 C C . VAL A 1 296 ? 27.862 0.422 -31.835 1.00 89.88 296 VAL A C 1
ATOM 2419 O O . VAL A 1 296 ? 27.964 1.036 -30.769 1.00 89.88 296 VAL A O 1
ATOM 2422 N N . SER A 1 297 ? 28.292 -0.832 -31.984 1.00 90.12 297 SER A N 1
ATOM 2423 C CA . SER A 1 297 ? 29.123 -1.498 -30.982 1.00 90.12 297 SER A CA 1
ATOM 2424 C C . SER A 1 297 ? 30.499 -0.814 -30.927 1.00 90.12 297 SER A C 1
ATOM 2426 O O . SER A 1 297 ? 31.175 -0.755 -31.964 1.00 90.12 297 SER A O 1
ATOM 2428 N N . PRO A 1 298 ? 30.945 -0.320 -29.753 1.00 88.69 298 PRO A N 1
ATOM 2429 C CA . PRO A 1 298 ? 32.260 0.304 -29.604 1.00 88.69 298 PRO A CA 1
ATOM 2430 C C . PRO A 1 298 ? 33.405 -0.615 -30.038 1.00 88.69 298 PRO A C 1
ATOM 2432 O O . PRO A 1 298 ? 34.383 -0.157 -30.624 1.00 88.69 298 PRO A O 1
ATOM 2435 N N . GLU A 1 299 ? 33.265 -1.920 -29.806 1.00 88.00 299 GLU A N 1
ATOM 2436 C CA . GLU A 1 299 ? 34.263 -2.920 -30.185 1.00 88.00 299 GLU A CA 1
ATOM 2437 C C . GLU A 1 299 ? 34.391 -3.042 -31.705 1.00 88.00 299 GLU A C 1
ATOM 2439 O O . GLU A 1 299 ? 35.499 -3.051 -32.242 1.00 88.00 299 GLU A O 1
ATOM 2444 N N . THR A 1 300 ? 33.257 -3.096 -32.410 1.00 86.06 300 THR A N 1
ATOM 2445 C CA . THR A 1 300 ? 33.249 -3.201 -33.874 1.00 86.06 300 THR A CA 1
ATOM 2446 C C . THR A 1 300 ? 33.753 -1.906 -34.514 1.00 86.06 300 THR A C 1
ATOM 2448 O O . THR A 1 300 ? 34.546 -1.959 -35.453 1.00 86.06 300 THR A O 1
ATOM 2451 N N . LEU A 1 301 ? 33.372 -0.739 -33.980 1.00 88.25 301 LEU A N 1
ATOM 2452 C CA . LEU A 1 301 ? 33.890 0.550 -34.448 1.00 88.25 301 LEU A CA 1
ATOM 2453 C C . LEU A 1 301 ? 35.411 0.649 -34.272 1.00 88.25 301 LEU A C 1
ATOM 2455 O O . LEU A 1 301 ? 36.106 1.014 -35.217 1.00 88.25 301 LEU A O 1
ATOM 2459 N N . ALA A 1 302 ? 35.938 0.244 -33.114 1.00 88.62 302 ALA A N 1
ATOM 2460 C CA . ALA A 1 302 ? 37.377 0.242 -32.863 1.00 88.62 302 ALA A CA 1
ATOM 2461 C C . ALA A 1 302 ? 38.137 -0.657 -33.855 1.00 88.62 302 ALA A C 1
ATOM 2463 O O . ALA A 1 302 ? 39.200 -0.281 -34.347 1.00 88.62 302 ALA A O 1
ATOM 2464 N N . GLN A 1 303 ? 37.586 -1.824 -34.209 1.00 86.62 303 GLN A N 1
ATOM 2465 C CA . GLN A 1 303 ? 38.186 -2.703 -35.220 1.00 86.62 303 GLN A CA 1
ATOM 2466 C C . GLN A 1 303 ? 38.236 -2.042 -36.608 1.00 86.62 303 GLN A C 1
ATOM 2468 O O . GLN A 1 303 ? 39.280 -2.077 -37.265 1.00 86.62 303 GLN A O 1
ATOM 2473 N N . VAL A 1 304 ? 37.144 -1.395 -37.032 1.00 86.56 304 VAL A N 1
ATOM 2474 C CA . VAL A 1 304 ? 37.074 -0.623 -38.287 1.00 86.56 304 VAL A CA 1
ATOM 2475 C C . VAL A 1 304 ? 38.116 0.506 -38.287 1.00 86.56 304 VAL A C 1
ATOM 2477 O O . VAL A 1 304 ? 38.870 0.655 -39.250 1.00 86.56 304 VAL A O 1
ATOM 2480 N N . GLU A 1 305 ? 38.210 1.276 -37.202 1.00 87.62 305 GLU A N 1
ATOM 2481 C CA . GLU A 1 305 ? 39.144 2.403 -37.078 1.00 87.62 305 GLU A CA 1
ATOM 2482 C C . GLU A 1 305 ? 40.613 1.967 -37.098 1.00 87.62 305 GLU A C 1
ATOM 2484 O O . GLU A 1 305 ? 41.440 2.613 -37.747 1.00 87.62 305 GLU A O 1
ATOM 2489 N N . VAL A 1 306 ? 40.953 0.845 -36.455 1.00 90.38 306 VAL A N 1
ATOM 2490 C CA . VAL A 1 306 ? 42.314 0.283 -36.490 1.00 90.38 306 VAL A CA 1
ATOM 2491 C C . VAL A 1 306 ? 42.721 -0.082 -37.920 1.00 90.38 306 VAL A C 1
ATOM 2493 O O . VAL A 1 306 ? 43.856 0.189 -38.322 1.00 90.38 306 VAL A O 1
ATOM 2496 N N . ILE A 1 307 ? 41.814 -0.665 -38.708 1.00 86.62 307 ILE A N 1
ATOM 2497 C CA . ILE A 1 307 ? 42.079 -1.021 -40.111 1.00 86.62 307 ILE A CA 1
ATOM 2498 C C . ILE A 1 307 ? 42.271 0.238 -40.965 1.00 86.62 307 ILE A C 1
ATOM 2500 O O . ILE A 1 307 ? 43.231 0.307 -41.736 1.00 86.62 307 ILE A O 1
ATOM 2504 N N . LEU A 1 308 ? 41.420 1.257 -40.797 1.00 86.62 308 LEU A N 1
ATOM 2505 C CA . LEU A 1 308 ? 41.569 2.535 -41.506 1.00 86.62 308 LEU A CA 1
ATOM 2506 C C . LEU A 1 308 ? 42.863 3.257 -41.138 1.00 86.62 308 LEU A C 1
ATOM 2508 O O . LEU A 1 308 ? 43.520 3.813 -42.012 1.00 86.62 308 LEU A O 1
ATOM 2512 N N . THR A 1 309 ? 43.258 3.229 -39.866 1.00 88.94 309 THR A N 1
ATOM 2513 C CA . THR A 1 309 ? 44.498 3.869 -39.407 1.00 88.94 309 THR A CA 1
ATOM 2514 C C . THR A 1 309 ? 45.713 3.204 -40.048 1.00 88.94 309 THR A C 1
ATOM 2516 O O . THR A 1 309 ? 46.521 3.884 -40.676 1.00 88.94 309 THR A O 1
ATOM 2519 N N . LYS A 1 310 ? 45.780 1.865 -40.021 1.00 87.69 310 LYS A N 1
ATOM 2520 C CA . LYS A 1 310 ? 46.843 1.105 -40.700 1.00 87.69 310 LYS A CA 1
ATOM 2521 C C . LYS A 1 310 ? 46.899 1.393 -42.199 1.00 87.69 310 LYS A C 1
ATOM 2523 O O . LYS A 1 310 ? 47.984 1.495 -42.769 1.00 87.69 310 LYS A O 1
ATOM 2528 N N . GLN A 1 311 ? 45.744 1.527 -42.849 1.00 86.56 311 GLN A N 1
ATOM 2529 C CA . GLN A 1 311 ? 45.690 1.846 -44.271 1.00 86.56 311 GLN A CA 1
ATOM 2530 C C . GLN A 1 311 ? 46.166 3.274 -44.566 1.00 86.56 311 GLN A C 1
ATOM 2532 O O . GLN A 1 311 ? 46.925 3.466 -45.518 1.00 86.56 311 GLN A O 1
ATOM 2537 N N . ARG A 1 312 ? 45.786 4.262 -43.749 1.00 86.81 312 ARG A N 1
ATOM 2538 C CA . ARG A 1 312 ? 46.272 5.644 -43.874 1.00 86.81 312 ARG A CA 1
ATOM 2539 C C . ARG A 1 312 ? 47.784 5.715 -43.687 1.00 86.81 312 ARG A C 1
ATOM 2541 O O . ARG A 1 312 ? 48.456 6.364 -44.485 1.00 86.81 312 ARG A O 1
ATOM 2548 N N . ASP A 1 313 ? 48.325 4.994 -42.709 1.00 88.69 313 ASP A N 1
ATOM 2549 C CA . ASP A 1 313 ? 49.769 4.905 -42.478 1.00 88.69 313 ASP A CA 1
ATOM 2550 C C . ASP A 1 313 ? 50.494 4.281 -43.677 1.00 88.69 313 ASP A C 1
ATOM 2552 O O . ASP A 1 313 ? 51.485 4.834 -44.157 1.00 88.69 313 ASP A O 1
ATOM 2556 N N . ALA A 1 314 ? 49.961 3.189 -44.235 1.00 86.00 314 ALA A N 1
ATOM 2557 C CA . ALA A 1 314 ? 50.508 2.564 -45.438 1.00 86.00 314 ALA A CA 1
ATOM 2558 C C . ALA A 1 314 ? 50.460 3.503 -46.659 1.00 86.00 314 ALA A C 1
ATOM 2560 O O . ALA A 1 314 ? 51.440 3.612 -47.395 1.00 86.00 314 ALA A O 1
ATOM 2561 N N . GLN A 1 315 ? 49.354 4.226 -46.868 1.00 85.75 315 GLN A N 1
ATOM 2562 C CA . GLN A 1 315 ? 49.242 5.214 -47.947 1.00 85.75 315 GLN A CA 1
ATOM 2563 C C . GLN A 1 315 ? 50.214 6.383 -47.771 1.00 85.75 315 GLN A C 1
ATOM 2565 O O . GLN A 1 315 ? 50.813 6.833 -48.750 1.00 85.75 315 GLN A O 1
ATOM 2570 N N . ASN A 1 316 ? 50.390 6.866 -46.541 1.00 86.88 316 ASN A N 1
ATOM 2571 C CA . ASN A 1 316 ? 51.352 7.916 -46.221 1.00 86.88 316 ASN A CA 1
ATOM 2572 C C . ASN A 1 316 ? 52.791 7.438 -46.449 1.00 86.88 316 ASN A C 1
ATOM 2574 O O . ASN A 1 316 ? 53.584 8.184 -47.023 1.00 86.88 316 ASN A O 1
ATOM 2578 N N . HIS A 1 317 ? 53.112 6.190 -46.090 1.00 87.12 317 HIS A N 1
ATOM 2579 C CA . HIS A 1 317 ? 54.415 5.578 -46.372 1.00 87.12 317 HIS A CA 1
ATOM 2580 C C . HIS A 1 317 ? 54.670 5.481 -47.879 1.00 87.12 317 HIS A C 1
ATOM 2582 O O . HIS A 1 317 ? 55.685 5.977 -48.361 1.00 87.12 317 HIS A O 1
ATOM 2588 N N . ILE A 1 318 ? 53.712 4.958 -48.654 1.00 86.56 318 ILE A N 1
ATOM 2589 C CA . ILE A 1 318 ? 53.807 4.884 -50.124 1.00 86.56 318 ILE A CA 1
ATOM 2590 C C . ILE A 1 318 ? 53.985 6.279 -50.736 1.00 86.56 318 ILE A C 1
ATOM 2592 O O . ILE A 1 318 ? 54.829 6.468 -51.614 1.00 86.56 318 ILE A O 1
ATOM 2596 N N . ARG A 1 319 ? 53.220 7.274 -50.271 1.00 86.81 319 ARG A N 1
ATOM 2597 C CA . ARG A 1 319 ? 53.336 8.660 -50.742 1.00 86.81 319 ARG A CA 1
ATOM 2598 C C . ARG A 1 319 ? 54.706 9.245 -50.413 1.00 86.81 319 ARG A C 1
ATOM 2600 O O . ARG A 1 319 ? 55.319 9.847 -51.288 1.00 86.81 319 ARG A O 1
ATOM 2607 N N . SER A 1 320 ? 55.206 9.016 -49.200 1.00 87.25 320 SER A N 1
ATOM 2608 C CA . SER A 1 320 ? 56.540 9.445 -48.775 1.00 87.25 320 SER A CA 1
ATOM 2609 C C . SER A 1 320 ? 57.636 8.814 -49.636 1.00 87.25 320 SER A C 1
ATOM 2611 O O . SER A 1 320 ? 58.511 9.522 -50.133 1.00 87.25 320 SER A O 1
ATOM 2613 N N . LEU A 1 321 ? 57.564 7.504 -49.890 1.00 85.44 321 LEU A N 1
ATOM 2614 C CA . LEU A 1 321 ? 58.486 6.805 -50.786 1.00 85.44 321 LEU A CA 1
ATOM 2615 C C . LEU A 1 321 ? 58.421 7.379 -52.209 1.00 85.44 321 LEU A C 1
ATOM 2617 O O . LEU A 1 321 ? 59.457 7.657 -52.812 1.00 85.44 321 LEU A O 1
ATOM 2621 N N . TYR A 1 322 ? 57.218 7.624 -52.732 1.00 85.69 322 TYR A N 1
ATOM 2622 C CA . TYR A 1 322 ? 57.026 8.218 -54.053 1.00 85.69 322 TYR A CA 1
ATOM 2623 C C . TYR A 1 322 ? 57.592 9.643 -54.141 1.00 85.69 322 TYR A C 1
ATOM 2625 O O . TYR A 1 322 ? 58.281 9.966 -55.106 1.00 85.69 322 TYR A O 1
ATOM 2633 N N . GLU A 1 323 ? 57.376 10.494 -53.141 1.00 84.31 323 GLU A N 1
ATOM 2634 C CA . GLU A 1 323 ? 57.942 11.847 -53.099 1.00 84.31 323 GLU A CA 1
ATOM 2635 C C . GLU A 1 323 ? 59.472 11.820 -52.990 1.00 84.31 323 GLU A C 1
ATOM 2637 O O . GLU A 1 323 ? 60.156 12.471 -53.781 1.00 84.31 323 GLU A O 1
ATOM 2642 N N . ARG A 1 324 ? 60.028 10.990 -52.100 1.00 83.75 324 ARG A N 1
ATOM 2643 C CA . ARG A 1 324 ? 61.481 10.792 -51.952 1.00 83.75 324 ARG A CA 1
ATOM 2644 C C . ARG A 1 324 ? 62.118 10.195 -53.207 1.00 83.75 324 ARG A C 1
ATOM 2646 O O . ARG A 1 324 ? 63.277 10.474 -53.501 1.00 83.75 324 ARG A O 1
ATOM 2653 N N . SER A 1 325 ? 61.379 9.405 -53.988 1.00 82.06 325 SER A N 1
ATOM 2654 C CA . SER A 1 325 ? 61.873 8.862 -55.261 1.00 82.06 325 SER A CA 1
ATOM 2655 C C . SER A 1 325 ? 62.123 9.945 -56.321 1.00 82.06 325 SER A C 1
ATOM 2657 O O . SER A 1 325 ? 62.932 9.741 -57.228 1.00 82.06 325 SER A O 1
ATOM 2659 N N . LYS A 1 326 ? 61.482 11.115 -56.180 1.00 84.62 326 LYS A N 1
ATOM 2660 C CA . LYS A 1 326 ? 61.652 12.275 -57.066 1.00 84.62 326 LYS A CA 1
ATOM 2661 C C . LYS A 1 326 ? 62.838 13.164 -56.683 1.00 84.62 326 LYS A C 1
ATOM 2663 O O . LYS A 1 326 ? 63.092 14.141 -57.384 1.00 84.62 326 LYS A O 1
ATOM 2668 N N . ASP A 1 327 ? 63.571 12.844 -55.612 1.00 82.94 327 ASP A N 1
ATOM 2669 C CA . ASP A 1 327 ? 64.723 13.635 -55.169 1.00 82.94 327 ASP A CA 1
ATOM 2670 C C . ASP A 1 327 ? 65.803 13.686 -56.271 1.00 82.94 327 ASP A C 1
ATOM 2672 O O . ASP A 1 327 ? 66.119 12.682 -56.928 1.00 82.94 327 ASP A O 1
ATOM 2676 N N . ALA A 1 328 ? 66.360 14.878 -56.498 1.00 78.81 328 ALA A N 1
ATOM 2677 C CA . ALA A 1 328 ? 67.405 15.123 -57.489 1.00 78.81 328 ALA A CA 1
ATOM 2678 C C . ALA A 1 328 ? 68.706 14.378 -57.144 1.00 78.81 328 ALA A C 1
ATOM 2680 O O . ALA A 1 328 ? 69.477 14.025 -58.037 1.00 78.81 328 ALA A O 1
ATOM 2681 N N . ASN A 1 329 ? 68.945 14.094 -55.860 1.00 80.50 329 ASN A N 1
ATOM 2682 C CA . ASN A 1 329 ? 70.096 13.321 -55.415 1.00 80.50 329 ASN A CA 1
ATOM 2683 C C . ASN A 1 329 ? 69.749 11.826 -55.310 1.00 80.50 329 ASN A C 1
ATOM 2685 O O . ASN A 1 329 ? 69.052 11.398 -54.393 1.00 80.50 329 ASN A O 1
ATOM 2689 N N . ILE A 1 330 ? 70.301 11.009 -56.214 1.00 75.25 330 ILE A N 1
ATOM 2690 C CA . ILE A 1 330 ? 70.035 9.559 -56.303 1.00 75.25 330 ILE A CA 1
ATOM 2691 C C . ILE A 1 330 ? 70.326 8.825 -54.983 1.00 75.25 330 ILE A C 1
ATOM 2693 O O . ILE A 1 330 ? 69.631 7.869 -54.656 1.00 75.25 330 ILE A O 1
ATOM 2697 N N . ARG A 1 331 ? 71.300 9.287 -54.184 1.00 76.94 331 ARG A N 1
ATOM 2698 C CA . ARG A 1 331 ? 71.652 8.662 -52.894 1.00 76.94 331 ARG A CA 1
ATOM 2699 C C . ARG A 1 331 ? 70.633 8.912 -51.777 1.00 76.94 331 ARG A C 1
ATOM 2701 O O . ARG A 1 331 ? 70.719 8.258 -50.746 1.00 76.94 331 ARG A O 1
ATOM 2708 N N . LYS A 1 332 ? 69.713 9.867 -51.955 1.00 76.69 332 LYS A N 1
ATOM 2709 C CA . LYS A 1 332 ? 68.643 10.190 -50.995 1.00 76.69 332 LYS A CA 1
ATOM 2710 C C . LYS A 1 332 ? 67.306 9.524 -51.335 1.00 76.69 332 LYS A C 1
ATOM 2712 O O . LYS A 1 332 ? 66.359 9.620 -50.554 1.00 76.69 332 LYS A O 1
ATOM 2717 N N . ARG A 1 333 ? 67.230 8.847 -52.486 1.00 82.56 333 ARG A N 1
ATOM 2718 C CA . ARG A 1 333 ? 66.044 8.096 -52.904 1.00 82.56 333 ARG A CA 1
ATOM 2719 C C . ARG A 1 333 ? 65.872 6.839 -52.041 1.00 82.56 333 ARG A C 1
ATOM 2721 O O . ARG A 1 333 ? 66.868 6.336 -51.518 1.00 82.56 333 ARG A O 1
ATOM 2728 N N . PRO A 1 334 ? 64.640 6.328 -51.891 1.00 79.50 334 PRO A N 1
ATOM 2729 C CA . PRO A 1 334 ? 64.384 5.136 -51.093 1.00 79.50 334 PRO A CA 1
ATOM 2730 C C . PRO A 1 334 ? 65.166 3.921 -51.595 1.00 79.50 334 PRO A C 1
ATOM 2732 O O . PRO A 1 334 ? 65.357 3.747 -52.802 1.00 79.50 334 PRO A O 1
ATOM 2735 N N . SER A 1 335 ? 65.618 3.086 -50.662 1.00 77.81 335 SER A N 1
ATOM 2736 C CA . SER A 1 335 ? 66.317 1.835 -50.972 1.00 77.81 335 SER A CA 1
ATOM 2737 C C . SER A 1 335 ? 65.331 0.670 -51.095 1.00 77.81 335 SER A C 1
ATOM 2739 O O . SER A 1 335 ? 64.237 0.741 -50.560 1.00 77.81 335 SER A O 1
ATOM 2741 N N . TYR A 1 336 ? 65.727 -0.439 -51.729 1.00 70.75 336 TYR A N 1
ATOM 2742 C CA . TYR A 1 336 ? 64.871 -1.633 -51.876 1.00 70.75 336 TYR A CA 1
ATOM 2743 C C . TYR A 1 336 ? 64.397 -2.249 -50.539 1.00 70.75 336 TYR A C 1
ATOM 2745 O O . TYR A 1 336 ? 63.489 -3.071 -50.525 1.00 70.75 336 TYR A O 1
ATOM 2753 N N . LYS A 1 337 ? 65.041 -1.900 -49.418 1.00 70.75 337 LYS A N 1
ATOM 2754 C CA . LYS A 1 337 ? 64.698 -2.404 -48.079 1.00 70.75 337 LYS A CA 1
ATOM 2755 C C . LYS A 1 337 ? 63.735 -1.492 -47.302 1.00 70.75 337 LYS A C 1
ATOM 2757 O O . LYS A 1 337 ? 63.358 -1.864 -46.195 1.00 70.75 337 LYS A O 1
ATOM 2762 N N . GLU A 1 338 ? 63.409 -0.316 -47.839 1.00 58.69 338 GLU A N 1
ATOM 2763 C CA . GLU A 1 338 ? 62.441 0.653 -47.292 1.00 58.69 338 GLU A CA 1
ATOM 2764 C C . GLU A 1 338 ? 61.113 0.582 -48.049 1.00 58.69 338 GLU A C 1
ATOM 2766 O O . GLU A 1 338 ? 60.065 0.856 -47.413 1.00 58.69 338 GLU A O 1
#

Secondary structure (DSSP, 8-state):
---SSSS-HHHHHH-TT-----SS-HHHHHHHHHHHHHHHTHHHHHHHHHHHHHHH-SS-BHHHHHHHHHHHHTSSS--TTHHHHHHHHHHHHHHHHHHHHHHSTHHHHHHHHHTTT-SS-HHHHHHHHHHHHTTBHHHHHHHHHHHHHS--B-HHHHHHHHHHHHHHHHHHHHHHHHH-TT--HHHHHHHHHHHHHH-SB-HHHHHHHHHHHHHHHHHHHHHHTTS---HHHHHHHHHHHHHTT--TT-HHHHHHHHHHHHHHHHHHHHHHHHHSSS--HHHHHHHHHHGGGS---HHHHHHHHHHHHHHHHHHHHHHHHHHHHT-SSGGGSPPTT-